Protein AF-A0A7Y7QK71-F1 (afdb_monomer)

Radius of gyration: 22.77 Å; Cα contacts (8 Å, |Δi|>4): 244; chains: 1; bounding box: 86×29×56 Å

pLDDT: mean 78.5, std 13.48, range [37.5, 94.81]

Nearest PDB structures (foldseek):
  3qp6-assembly1_A-2  TM=1.897E-01  e=4.701E+00  Chromobacterium violaceum

Mean predicted aligned error: 9.67 Å

Structure (mmCIF, N/CA/C/O backbone):
data_AF-A0A7Y7QK71-F1
#
_entry.id   AF-A0A7Y7QK71-F1
#
loop_
_atom_site.group_PDB
_atom_site.id
_atom_site.type_symbol
_atom_site.label_atom_id
_atom_site.label_alt_id
_atom_site.label_comp_id
_atom_site.label_asym_id
_atom_site.label_entity_id
_atom_site.label_seq_id
_atom_site.pdbx_PDB_ins_code
_atom_site.Cartn_x
_atom_site.Cartn_y
_atom_site.Cartn_z
_atom_site.occupancy
_atom_site.B_iso_or_equiv
_atom_site.auth_seq_id
_atom_site.auth_comp_id
_atom_site.auth_asym_id
_atom_site.auth_atom_id
_atom_site.pdbx_PDB_model_num
ATOM 1 N N . MET A 1 1 ? 68.126 6.531 -33.315 1.00 39.31 1 MET A N 1
ATOM 2 C CA . MET A 1 1 ? 67.093 6.288 -32.287 1.00 39.31 1 MET A CA 1
ATOM 3 C C . MET A 1 1 ? 65.761 6.652 -32.909 1.00 39.31 1 MET A C 1
ATOM 5 O O . MET A 1 1 ? 65.481 7.833 -33.054 1.00 39.31 1 MET A O 1
ATOM 9 N N . GLU A 1 2 ? 65.001 5.661 -33.365 1.00 37.50 2 GLU A N 1
ATOM 10 C CA . GLU A 1 2 ? 63.626 5.861 -33.833 1.00 37.50 2 GLU A CA 1
ATOM 11 C C . GLU A 1 2 ? 62.677 5.532 -32.679 1.00 37.50 2 GLU A C 1
ATOM 13 O O . GLU A 1 2 ? 62.788 4.481 -32.051 1.00 37.50 2 GLU A O 1
ATOM 18 N N . THR A 1 3 ? 61.782 6.459 -32.356 1.00 40.75 3 THR A N 1
ATOM 19 C CA . THR A 1 3 ? 60.724 6.267 -31.362 1.00 40.75 3 THR A CA 1
ATOM 20 C C . THR A 1 3 ? 59.607 5.394 -31.944 1.00 40.75 3 THR A C 1
ATOM 22 O O . THR A 1 3 ? 59.157 5.651 -33.064 1.00 40.75 3 THR A O 1
ATOM 25 N N . PRO A 1 4 ? 59.097 4.385 -31.212 1.00 47.47 4 PRO A N 1
ATOM 26 C CA . PRO A 1 4 ? 57.976 3.594 -31.693 1.00 47.47 4 PRO A CA 1
ATOM 27 C C . PRO A 1 4 ? 56.680 4.403 -31.554 1.00 47.47 4 PRO A C 1
ATOM 29 O O . PRO A 1 4 ? 56.316 4.851 -30.468 1.00 47.47 4 PRO A O 1
ATOM 32 N N . LYS A 1 5 ? 55.969 4.593 -32.670 1.00 50.94 5 LYS A N 1
ATOM 33 C CA . LYS A 1 5 ? 54.599 5.119 -32.679 1.00 50.94 5 LYS A CA 1
ATOM 34 C C . LYS A 1 5 ? 53.651 4.017 -32.212 1.00 50.94 5 LYS A C 1
ATOM 36 O O . LYS A 1 5 ? 53.343 3.101 -32.973 1.00 50.94 5 LYS A O 1
ATOM 41 N N . THR A 1 6 ? 53.168 4.118 -30.980 1.00 46.00 6 THR A N 1
ATOM 42 C CA . THR A 1 6 ? 52.081 3.278 -30.472 1.00 46.00 6 THR A CA 1
ATOM 43 C C . THR A 1 6 ? 50.803 3.626 -31.237 1.00 46.00 6 THR A C 1
ATOM 45 O O . THR A 1 6 ? 50.229 4.695 -31.045 1.00 46.00 6 THR A O 1
ATOM 48 N N . LYS A 1 7 ? 50.367 2.748 -32.148 1.00 50.44 7 LYS A N 1
ATOM 49 C CA . LYS A 1 7 ? 49.019 2.814 -32.724 1.00 50.44 7 LYS A CA 1
ATOM 50 C C . LYS A 1 7 ? 48.034 2.349 -31.653 1.00 50.44 7 LYS A C 1
ATOM 52 O O . LYS A 1 7 ? 47.952 1.159 -31.370 1.00 50.44 7 LYS A O 1
ATOM 57 N N . THR A 1 8 ? 47.300 3.275 -31.054 1.00 47.56 8 THR A N 1
ATOM 58 C CA . THR A 1 8 ? 46.089 2.965 -30.291 1.00 47.56 8 THR A CA 1
ATOM 59 C C . THR A 1 8 ? 44.988 2.589 -31.280 1.00 47.56 8 THR A C 1
ATOM 61 O O . THR A 1 8 ? 44.439 3.451 -31.962 1.00 47.56 8 THR A O 1
ATOM 64 N N . ASN A 1 9 ? 44.674 1.296 -31.389 1.00 46.25 9 ASN A N 1
ATOM 65 C CA . ASN A 1 9 ? 43.422 0.862 -32.004 1.00 46.25 9 ASN A CA 1
ATOM 66 C C . ASN A 1 9 ? 42.286 1.224 -31.038 1.00 46.25 9 ASN A C 1
ATOM 68 O O . ASN A 1 9 ? 42.137 0.586 -29.999 1.00 46.25 9 ASN A O 1
ATOM 72 N N . LEU A 1 10 ? 41.505 2.258 -31.362 1.00 48.06 10 LEU A N 1
ATOM 73 C CA . LEU A 1 10 ? 40.159 2.387 -30.814 1.00 48.06 10 LEU A CA 1
ATOM 74 C C . LEU A 1 10 ? 39.280 1.375 -31.552 1.00 48.06 10 LEU A C 1
ATOM 76 O O . LEU A 1 10 ? 38.874 1.615 -32.687 1.00 48.06 10 LEU A O 1
ATOM 80 N N . GLU A 1 11 ? 39.004 0.238 -30.923 1.00 47.16 11 GLU A N 1
ATOM 81 C CA . GLU A 1 11 ? 37.933 -0.649 -31.371 1.00 47.16 11 G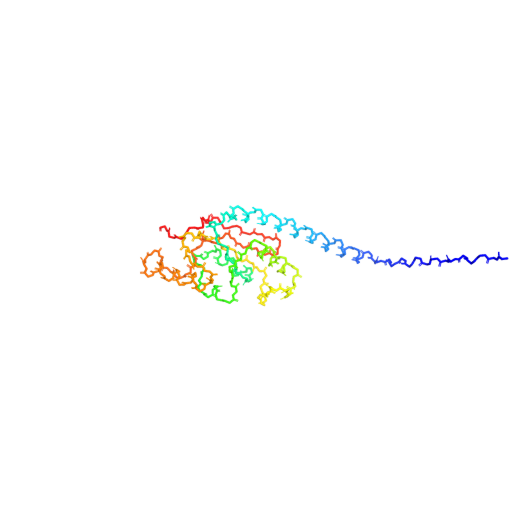LU A CA 1
ATOM 82 C C . GLU A 1 11 ? 36.594 0.036 -31.081 1.00 47.16 11 GLU A C 1
ATOM 84 O O . GLU A 1 11 ? 36.120 0.087 -29.947 1.00 47.16 11 GLU A O 1
ATOM 89 N N . THR A 1 12 ? 35.986 0.629 -32.106 1.00 50.72 12 THR A N 1
ATOM 90 C CA . THR A 1 12 ? 34.611 1.115 -32.021 1.00 50.72 12 THR A CA 1
ATOM 91 C C . THR A 1 12 ? 33.675 -0.083 -32.139 1.00 50.72 12 THR A C 1
ATOM 93 O O . THR A 1 12 ? 33.445 -0.574 -33.244 1.00 50.72 12 THR A O 1
ATOM 96 N N . ASN A 1 13 ? 33.130 -0.559 -31.018 1.00 56.78 13 ASN A N 1
ATOM 97 C CA . ASN A 1 13 ? 31.975 -1.458 -31.040 1.00 56.78 13 ASN A CA 1
ATOM 98 C C . ASN A 1 13 ? 30.772 -0.676 -31.579 1.00 56.78 13 ASN A C 1
ATOM 100 O O . ASN A 1 13 ? 30.149 0.103 -30.858 1.00 56.78 13 ASN A O 1
ATOM 104 N N . VAL A 1 14 ? 30.479 -0.833 -32.869 1.00 55.81 14 VAL A N 1
ATOM 105 C CA . VAL A 1 14 ? 29.317 -0.209 -33.505 1.00 55.81 14 VAL A CA 1
ATOM 106 C C . VAL A 1 14 ? 28.113 -1.121 -33.278 1.00 55.81 14 VAL A C 1
ATOM 108 O O . VAL A 1 14 ? 27.940 -2.108 -33.988 1.00 55.81 14 VAL A O 1
ATOM 111 N N . SER A 1 15 ? 27.292 -0.806 -32.275 1.00 71.38 15 SER A N 1
ATOM 112 C CA . SER A 1 15 ? 25.985 -1.448 -32.097 1.00 71.38 15 SER A CA 1
ATOM 113 C C . SER A 1 15 ? 25.072 -1.169 -33.294 1.00 71.38 15 SER A C 1
ATOM 115 O O . SER A 1 15 ? 25.067 -0.065 -33.846 1.00 71.38 15 SER A O 1
ATOM 117 N N . GLY A 1 16 ? 24.286 -2.166 -33.702 1.00 77.69 16 GLY A N 1
ATOM 118 C CA . GLY A 1 16 ? 23.374 -2.037 -34.841 1.00 77.69 16 GLY A CA 1
ATOM 119 C C . GLY A 1 16 ? 22.210 -1.067 -34.559 1.00 77.69 16 GLY A C 1
ATOM 120 O O . GLY A 1 16 ? 21.828 -0.889 -33.401 1.00 77.69 16 GLY A O 1
ATOM 121 N N . PRO A 1 17 ? 21.563 -0.474 -35.586 1.00 79.31 17 PRO A N 1
ATOM 122 C CA . PRO A 1 17 ? 20.441 0.459 -35.400 1.00 79.31 17 PRO A CA 1
ATOM 123 C C . PRO A 1 17 ? 19.294 -0.074 -34.520 1.00 79.31 17 PRO A C 1
ATOM 125 O O . PRO A 1 17 ? 18.674 0.687 -33.780 1.00 79.31 17 PRO A O 1
ATOM 128 N N . GLN A 1 18 ? 19.030 -1.385 -34.557 1.00 75.56 18 GLN A N 1
ATOM 129 C CA . GLN A 1 18 ? 18.024 -2.045 -33.713 1.00 75.56 18 GLN A CA 1
ATOM 130 C C . GLN A 1 18 ? 18.446 -2.148 -32.239 1.00 75.56 18 GLN A C 1
ATOM 132 O O . GLN A 1 18 ? 17.616 -1.972 -31.347 1.00 75.56 18 GLN A O 1
ATOM 137 N N . GLU A 1 19 ? 19.730 -2.387 -31.965 1.00 77.56 19 GLU A N 1
ATOM 138 C CA . GLU A 1 19 ? 20.265 -2.414 -30.599 1.00 77.56 19 GLU A CA 1
ATOM 139 C C . GLU A 1 19 ? 20.227 -1.018 -29.977 1.00 77.56 19 GLU A C 1
ATOM 141 O O . GLU A 1 19 ? 19.792 -0.866 -28.836 1.00 77.56 19 GLU A O 1
ATOM 146 N N . ILE A 1 20 ? 20.591 0.010 -30.751 1.00 80.69 20 ILE A N 1
ATOM 147 C CA . ILE A 1 20 ? 20.510 1.413 -30.328 1.00 80.69 20 ILE A CA 1
ATOM 148 C C . ILE A 1 20 ? 19.057 1.789 -30.008 1.00 80.69 20 ILE A C 1
ATOM 150 O O . ILE A 1 20 ? 18.786 2.336 -28.941 1.00 80.69 20 ILE A O 1
ATOM 154 N N . ALA A 1 21 ? 18.103 1.451 -30.884 1.00 73.88 21 ALA A N 1
ATOM 155 C CA . ALA A 1 21 ? 16.683 1.719 -30.644 1.00 73.88 21 ALA A CA 1
ATOM 156 C C . ALA A 1 21 ? 16.162 1.025 -29.371 1.00 73.88 21 ALA A C 1
ATOM 158 O O . ALA A 1 21 ? 15.419 1.624 -28.594 1.00 73.88 21 ALA A O 1
ATOM 159 N N . THR A 1 22 ? 16.596 -0.213 -29.123 1.00 78.25 22 THR A N 1
ATOM 160 C CA . THR A 1 22 ? 16.231 -0.972 -27.917 1.00 78.25 22 THR A CA 1
ATOM 161 C C . THR A 1 22 ? 16.782 -0.313 -26.651 1.00 78.25 22 THR A C 1
ATOM 163 O O . THR A 1 22 ? 16.052 -0.150 -25.674 1.00 78.25 22 THR A O 1
ATOM 166 N N . GLN A 1 23 ? 18.047 0.117 -26.671 1.00 78.94 23 GLN A N 1
ATOM 167 C CA . GLN A 1 23 ? 18.669 0.812 -25.541 1.00 78.94 23 GLN A CA 1
ATOM 168 C C . GLN A 1 23 ? 17.985 2.152 -25.248 1.00 78.94 23 GLN A C 1
ATOM 170 O O . GLN A 1 23 ? 17.675 2.431 -24.093 1.00 78.94 23 GLN A O 1
ATOM 175 N N . ILE A 1 24 ? 17.685 2.945 -26.283 1.00 77.81 24 ILE A N 1
ATOM 176 C CA . ILE A 1 24 ? 16.974 4.225 -26.141 1.00 77.81 24 ILE A CA 1
ATOM 177 C C . ILE A 1 24 ? 15.593 4.015 -25.511 1.00 77.81 24 ILE A C 1
ATOM 179 O O . ILE A 1 24 ? 15.220 4.748 -24.593 1.00 77.81 24 ILE A O 1
ATOM 183 N N . ASN A 1 25 ? 14.841 3.012 -25.975 1.00 76.19 25 ASN A N 1
ATOM 184 C CA . ASN A 1 25 ? 13.521 2.707 -25.425 1.00 76.19 25 ASN A CA 1
ATOM 185 C C . ASN A 1 25 ? 13.606 2.310 -23.950 1.00 76.19 25 ASN A C 1
ATOM 187 O O . ASN A 1 25 ? 12.870 2.863 -23.137 1.00 76.19 25 ASN A O 1
ATOM 191 N N . LYS A 1 26 ? 14.563 1.449 -23.589 1.00 75.06 26 LYS A N 1
ATOM 192 C CA . LYS A 1 26 ? 14.799 1.066 -22.194 1.00 75.06 26 LYS A CA 1
ATOM 193 C C . LYS A 1 26 ? 15.140 2.274 -21.315 1.00 75.06 26 LYS A C 1
ATOM 195 O O . LYS A 1 26 ? 14.528 2.462 -20.272 1.00 75.06 26 LYS A O 1
ATOM 200 N N . SER A 1 27 ? 16.053 3.144 -21.754 1.00 78.06 27 SER A N 1
ATOM 201 C CA . SER A 1 27 ? 16.399 4.361 -21.004 1.00 78.06 27 SER A CA 1
ATOM 202 C C . SER A 1 27 ? 15.209 5.307 -20.828 1.00 78.06 27 SER A C 1
ATOM 204 O O . SER A 1 27 ? 15.090 5.967 -19.797 1.00 78.06 27 SER A O 1
ATOM 206 N N . LYS A 1 28 ? 14.313 5.378 -21.817 1.00 73.56 28 LYS A N 1
ATOM 207 C CA . LYS A 1 28 ? 13.080 6.164 -21.722 1.00 73.56 28 LYS A CA 1
ATOM 208 C C . LYS A 1 28 ? 12.103 5.569 -20.704 1.00 73.56 28 LYS A C 1
ATOM 210 O O . LYS A 1 28 ? 11.513 6.324 -19.937 1.00 73.56 28 LYS A O 1
ATOM 215 N N . GLU A 1 29 ? 11.933 4.249 -20.691 1.00 72.19 29 GLU A N 1
ATOM 216 C CA . GLU A 1 29 ? 11.099 3.543 -19.709 1.00 72.19 29 GLU A CA 1
ATOM 217 C C . GLU A 1 29 ? 11.635 3.718 -18.283 1.00 72.19 29 GLU A C 1
ATOM 219 O O . GLU A 1 29 ? 10.866 4.050 -17.380 1.00 72.19 29 GLU A O 1
ATOM 224 N N . ASP A 1 30 ? 12.954 3.608 -18.096 1.00 76.06 30 ASP A N 1
ATOM 225 C CA . ASP A 1 30 ? 13.613 3.845 -16.808 1.00 76.06 30 ASP A CA 1
ATOM 226 C C . ASP A 1 30 ? 13.366 5.282 -16.309 1.00 76.06 30 ASP A C 1
ATOM 228 O O . ASP A 1 30 ? 12.995 5.490 -15.152 1.00 76.06 30 ASP A O 1
ATOM 232 N N . LEU A 1 31 ? 13.498 6.286 -17.187 1.00 76.31 31 LEU A N 1
ATOM 233 C CA . LEU A 1 31 ? 13.225 7.693 -16.860 1.00 76.31 31 LEU A CA 1
ATOM 234 C C . LEU A 1 31 ? 11.761 7.942 -16.480 1.00 76.31 31 LEU A C 1
ATOM 236 O O . LEU A 1 31 ? 11.492 8.667 -15.522 1.00 76.31 31 LEU A O 1
ATOM 240 N N . LEU A 1 32 ? 10.814 7.347 -17.211 1.00 76.25 32 LEU A N 1
ATOM 241 C CA . LEU A 1 32 ? 9.390 7.444 -16.884 1.00 76.25 32 LEU A CA 1
ATOM 242 C C . LEU A 1 32 ? 9.090 6.812 -15.521 1.00 76.25 32 LEU A C 1
ATOM 244 O O . LEU A 1 32 ? 8.339 7.394 -14.740 1.00 76.25 32 LEU A O 1
ATOM 248 N N . GLY A 1 33 ? 9.722 5.677 -15.210 1.00 79.44 33 GLY A N 1
ATOM 249 C CA . GLY A 1 33 ? 9.642 5.055 -13.891 1.00 79.44 33 GLY A CA 1
ATOM 250 C C . GLY A 1 33 ? 10.165 5.963 -12.783 1.00 79.44 33 GLY A C 1
ATOM 251 O O . GLY A 1 33 ? 9.477 6.162 -11.785 1.00 79.44 33 GLY A O 1
ATOM 252 N N . ILE A 1 34 ? 11.330 6.587 -12.978 1.00 81.69 34 ILE A N 1
ATOM 253 C CA . ILE A 1 34 ? 11.910 7.525 -12.004 1.00 81.69 34 ILE A CA 1
ATOM 254 C C . ILE A 1 34 ? 10.954 8.688 -11.716 1.00 81.69 34 ILE A C 1
ATOM 256 O O . ILE A 1 34 ? 10.694 8.995 -10.552 1.00 81.69 34 ILE A O 1
ATOM 260 N N . ILE A 1 35 ? 10.404 9.317 -12.759 1.00 83.19 35 ILE A N 1
ATOM 261 C CA . ILE A 1 35 ? 9.476 10.449 -12.610 1.00 83.19 35 ILE A CA 1
ATOM 262 C C . ILE A 1 35 ? 8.192 10.005 -11.898 1.00 83.19 35 ILE A C 1
ATOM 264 O O . ILE A 1 35 ? 7.746 10.668 -10.962 1.00 83.19 35 ILE A O 1
ATOM 268 N N . ALA A 1 36 ? 7.614 8.872 -12.303 1.00 85.25 36 ALA A N 1
ATOM 269 C CA . ALA A 1 36 ? 6.397 8.347 -11.692 1.00 85.25 36 ALA A CA 1
ATOM 270 C C . ALA A 1 36 ? 6.594 8.034 -10.201 1.00 85.25 36 ALA A C 1
ATOM 272 O O . ALA A 1 36 ? 5.768 8.412 -9.369 1.00 85.25 36 ALA A O 1
ATOM 273 N N . PHE A 1 37 ? 7.706 7.392 -9.837 1.00 88.50 37 PHE A N 1
ATOM 274 C CA . PHE A 1 37 ? 7.993 7.051 -8.445 1.00 88.50 37 PHE A CA 1
ATOM 275 C C . PHE A 1 37 ? 8.356 8.267 -7.592 1.00 88.50 37 PHE A C 1
ATOM 277 O O . PHE A 1 37 ? 8.036 8.280 -6.404 1.00 88.50 37 PHE A O 1
ATOM 284 N N . GLN A 1 38 ? 8.947 9.311 -8.178 1.00 89.06 38 GLN A N 1
ATOM 285 C CA . GLN A 1 38 ? 9.128 10.593 -7.496 1.00 89.06 38 GLN A CA 1
ATOM 286 C C . GLN A 1 38 ? 7.778 11.244 -7.165 1.00 89.06 38 GLN A C 1
ATOM 288 O O . GLN A 1 38 ? 7.559 11.664 -6.031 1.00 89.06 38 GLN A O 1
ATOM 293 N N . HIS A 1 39 ? 6.837 11.247 -8.110 1.00 89.81 39 HIS A N 1
ATOM 294 C CA . HIS A 1 39 ? 5.486 11.762 -7.872 1.00 89.81 39 HIS A CA 1
ATOM 295 C C . HIS A 1 39 ? 4.729 10.952 -6.806 1.00 89.81 39 HIS A C 1
ATOM 297 O O . HIS A 1 39 ? 4.089 11.514 -5.919 1.00 89.81 39 HIS A O 1
ATOM 303 N N . ILE A 1 40 ? 4.844 9.619 -6.832 1.00 90.50 40 ILE A N 1
ATOM 304 C CA . ILE A 1 40 ? 4.285 8.751 -5.782 1.00 90.50 40 ILE A CA 1
ATOM 305 C C . ILE A 1 40 ? 4.895 9.089 -4.418 1.00 90.50 40 ILE A C 1
ATOM 307 O O . ILE A 1 40 ? 4.159 9.203 -3.438 1.00 90.50 40 ILE A O 1
ATOM 311 N N . ARG A 1 41 ? 6.219 9.279 -4.341 1.00 93.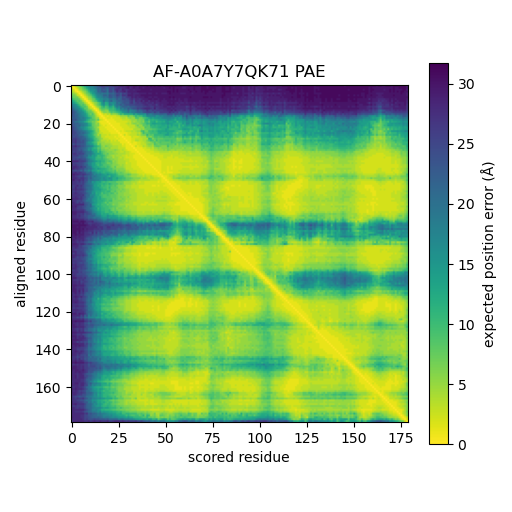69 41 ARG A N 1
ATOM 312 C CA . ARG A 1 41 ? 6.897 9.695 -3.107 1.00 93.69 41 ARG A CA 1
ATOM 313 C C . ARG A 1 41 ? 6.295 10.995 -2.582 1.00 93.69 41 ARG A C 1
ATOM 315 O O . ARG A 1 41 ? 5.901 11.036 -1.425 1.00 93.69 41 ARG A O 1
ATOM 322 N N . GLU A 1 42 ? 6.161 12.015 -3.422 1.00 92.88 42 GLU A N 1
ATOM 323 C CA . GLU A 1 42 ? 5.584 13.311 -3.041 1.00 92.88 42 GLU A CA 1
ATOM 324 C C . GLU A 1 42 ? 4.143 13.198 -2.524 1.00 92.88 42 GLU A C 1
ATOM 326 O O . GLU A 1 42 ? 3.779 13.863 -1.553 1.00 92.88 42 GLU A O 1
ATOM 331 N N . GLU A 1 43 ? 3.315 12.335 -3.119 1.00 92.31 43 GLU A N 1
ATOM 332 C CA . GLU A 1 43 ? 1.968 12.075 -2.607 1.00 92.31 43 GLU A CA 1
ATOM 333 C C . GLU A 1 43 ? 1.979 11.375 -1.240 1.00 92.31 43 GLU A C 1
ATOM 335 O O . GLU A 1 43 ? 1.138 11.690 -0.395 1.00 92.31 43 GLU A O 1
ATOM 340 N N . LEU A 1 44 ? 2.905 10.440 -1.013 1.00 92.81 44 LEU A N 1
ATOM 341 C CA . LEU A 1 44 ? 3.027 9.716 0.254 1.00 92.81 44 LEU A CA 1
ATOM 342 C C . LEU A 1 44 ? 3.644 10.578 1.364 1.00 92.81 44 LEU A C 1
ATOM 344 O O . LEU A 1 44 ? 3.235 10.450 2.516 1.00 92.81 44 LEU A O 1
ATOM 348 N N . GLU A 1 45 ? 4.564 11.491 1.036 1.00 94.81 45 GLU A N 1
ATOM 349 C CA . GLU A 1 45 ? 5.185 12.426 1.991 1.00 94.81 45 GLU A CA 1
ATOM 350 C C . GLU A 1 45 ? 4.152 13.325 2.684 1.00 94.81 45 GLU A C 1
ATOM 352 O O . GLU A 1 45 ? 4.337 13.715 3.835 1.00 94.81 45 GLU A O 1
ATOM 357 N N . LYS A 1 46 ? 2.995 13.567 2.053 1.00 93.06 46 LYS A N 1
ATOM 358 C CA . LYS A 1 46 ? 1.853 14.260 2.684 1.00 93.06 46 LYS A CA 1
ATOM 359 C C . LYS A 1 46 ? 1.338 13.551 3.943 1.00 93.06 46 LYS A C 1
ATOM 361 O O . LYS A 1 46 ? 0.658 14.177 4.750 1.00 93.06 46 LYS A O 1
ATOM 366 N N . PHE A 1 47 ? 1.651 12.266 4.101 1.00 93.00 47 PHE A N 1
ATOM 367 C CA . PHE A 1 47 ? 1.286 11.428 5.243 1.00 93.00 47 PHE A CA 1
ATOM 368 C C . PHE A 1 47 ? 2.505 11.026 6.092 1.00 93.00 47 PHE A C 1
ATOM 370 O O . PHE A 1 47 ? 2.365 10.259 7.040 1.00 93.00 47 PHE A O 1
ATOM 377 N N . ASN A 1 48 ? 3.702 11.545 5.800 1.00 89.75 48 ASN A N 1
ATOM 378 C CA . ASN A 1 48 ? 4.924 11.277 6.564 1.00 89.75 48 ASN A CA 1
ATOM 379 C C . ASN A 1 48 ? 5.074 12.220 7.772 1.00 89.75 48 ASN A C 1
ATOM 381 O O . ASN A 1 48 ? 6.127 12.796 8.030 1.00 89.75 48 ASN A O 1
ATOM 385 N N . ASP A 1 49 ? 3.988 12.409 8.514 1.00 86.12 49 ASP A N 1
ATOM 386 C CA . ASP A 1 49 ? 3.889 13.348 9.637 1.00 86.12 49 ASP A CA 1
ATOM 387 C C . ASP A 1 49 ? 4.096 12.674 11.008 1.00 86.12 49 ASP A C 1
ATOM 389 O O . ASP A 1 49 ? 3.926 13.296 12.055 1.00 86.12 49 ASP A O 1
ATOM 393 N N . GLY A 1 50 ? 4.422 11.377 11.016 1.00 84.38 50 GLY A N 1
ATOM 394 C CA . GLY A 1 50 ? 4.534 10.554 12.223 1.00 84.38 50 GLY A CA 1
ATOM 395 C C . GLY A 1 50 ? 3.193 10.128 12.839 1.00 84.38 50 GLY A C 1
ATOM 396 O O . GLY A 1 50 ? 3.190 9.317 13.774 1.00 84.38 50 GLY A O 1
ATOM 397 N N . ASN A 1 51 ? 2.067 10.614 12.304 1.00 88.69 51 ASN A N 1
ATOM 398 C CA . ASN A 1 51 ? 0.713 10.272 12.741 1.00 88.69 51 ASN A CA 1
ATOM 399 C C . ASN A 1 51 ? 0.065 9.191 11.881 1.00 88.69 51 ASN A C 1
ATOM 401 O O . ASN A 1 51 ? -1.007 8.713 12.247 1.00 88.69 51 ASN A O 1
ATOM 405 N N . HIS A 1 52 ? 0.684 8.793 10.772 1.00 91.31 52 HIS A N 1
ATOM 406 C CA . HIS A 1 52 ? 0.175 7.744 9.896 1.00 91.31 52 HIS A CA 1
ATOM 407 C C . HIS A 1 52 ? 1.099 6.525 9.864 1.00 91.31 52 HIS A C 1
ATOM 409 O O . HIS A 1 52 ? 2.307 6.615 10.086 1.00 91.31 52 HIS A O 1
ATOM 415 N N . ILE A 1 53 ? 0.500 5.368 9.601 1.00 90.00 53 ILE A N 1
ATOM 416 C CA . ILE A 1 53 ? 1.182 4.098 9.363 1.00 90.00 53 ILE A CA 1
ATOM 417 C C . ILE A 1 53 ? 0.882 3.688 7.926 1.00 90.00 53 ILE A C 1
ATOM 419 O O . ILE A 1 53 ? -0.279 3.707 7.510 1.00 90.00 53 ILE A O 1
ATOM 423 N N . PHE A 1 54 ? 1.920 3.288 7.193 1.00 91.25 54 PHE A N 1
ATOM 424 C CA . PHE A 1 54 ? 1.770 2.705 5.867 1.00 91.25 54 PHE A CA 1
ATOM 425 C C . PHE A 1 54 ? 1.779 1.187 5.963 1.00 91.25 54 PHE A C 1
ATOM 427 O O . PHE A 1 54 ? 2.687 0.590 6.545 1.00 91.25 54 PHE A O 1
ATOM 434 N N . ILE A 1 55 ? 0.785 0.568 5.342 1.00 88.56 55 ILE A N 1
ATOM 435 C CA . ILE A 1 55 ? 0.705 -0.875 5.159 1.00 88.56 55 ILE A CA 1
ATOM 436 C C . ILE A 1 55 ? 0.676 -1.106 3.658 1.00 88.56 55 ILE A C 1
ATOM 438 O O . ILE A 1 55 ? -0.145 -0.520 2.956 1.00 88.56 55 ILE A O 1
ATOM 442 N N . ILE A 1 56 ? 1.567 -1.948 3.153 1.00 88.56 56 ILE A N 1
ATOM 443 C CA . ILE A 1 56 ? 1.546 -2.336 1.743 1.00 88.56 56 ILE A CA 1
ATOM 444 C C . ILE A 1 56 ? 1.094 -3.773 1.583 1.00 88.56 56 ILE A C 1
ATOM 446 O O . ILE A 1 56 ? 1.206 -4.548 2.523 1.00 88.56 56 ILE A O 1
ATOM 450 N N . HIS A 1 57 ? 0.594 -4.122 0.402 1.00 87.75 57 HIS A N 1
ATOM 451 C CA . HIS A 1 57 ? 0.200 -5.475 0.026 1.00 87.75 57 HIS A CA 1
ATOM 452 C C . HIS A 1 57 ? 0.587 -5.747 -1.432 1.00 87.75 57 HIS A C 1
ATOM 454 O O . HIS A 1 57 ? 0.092 -5.083 -2.347 1.00 87.75 57 HIS A O 1
ATOM 460 N N . GLN A 1 58 ? 1.488 -6.708 -1.651 1.00 87.81 58 GLN A N 1
ATOM 461 C CA . GLN A 1 58 ? 1.889 -7.131 -2.996 1.00 87.81 58 GLN A CA 1
ATOM 462 C C . GLN A 1 58 ? 0.871 -8.117 -3.581 1.00 87.81 58 GLN A C 1
ATOM 464 O O . GLN A 1 58 ? 0.587 -9.148 -2.977 1.00 87.81 58 GLN A O 1
ATOM 469 N N . THR A 1 59 ? 0.359 -7.842 -4.780 1.00 87.19 59 THR A N 1
ATOM 470 C CA . THR A 1 59 ? -0.663 -8.673 -5.435 1.00 87.19 59 THR A CA 1
ATOM 471 C C . THR A 1 59 ? -0.616 -8.529 -6.958 1.00 87.19 59 THR A C 1
ATOM 473 O O . THR A 1 59 ? 0.313 -7.926 -7.492 1.00 87.19 59 THR A O 1
ATOM 476 N N . ILE A 1 60 ? -1.587 -9.111 -7.662 1.00 88.69 60 ILE A N 1
ATOM 477 C CA . ILE A 1 60 ? -1.800 -8.876 -9.098 1.00 88.69 60 ILE A CA 1
ATOM 478 C C . ILE A 1 60 ? -2.801 -7.739 -9.329 1.00 88.69 60 ILE A C 1
ATOM 480 O O . ILE A 1 60 ? -3.730 -7.573 -8.536 1.00 88.69 60 ILE A O 1
ATOM 484 N N . GLU A 1 61 ? -2.679 -7.006 -10.431 1.00 89.94 61 GLU A N 1
ATOM 485 C CA . GLU A 1 61 ? -3.515 -5.838 -10.758 1.00 89.94 61 GLU A CA 1
ATOM 486 C C . GLU A 1 61 ? -5.021 -6.113 -10.642 1.00 89.94 61 GLU A C 1
ATOM 488 O O . GLU A 1 61 ? -5.777 -5.342 -10.050 1.00 89.94 61 GLU A O 1
ATOM 493 N N . THR A 1 62 ? -5.480 -7.257 -11.153 1.00 88.88 62 THR A N 1
ATOM 494 C CA . THR A 1 62 ? -6.901 -7.636 -11.086 1.00 88.88 62 THR A CA 1
ATOM 495 C C . THR A 1 62 ? -7.400 -7.790 -9.649 1.00 88.88 62 THR A C 1
ATOM 497 O O . THR A 1 62 ? -8.552 -7.467 -9.358 1.00 88.88 62 THR A O 1
ATOM 500 N N . ASN A 1 63 ? -6.541 -8.237 -8.732 1.00 88.31 63 ASN A N 1
ATOM 501 C CA . ASN A 1 63 ? -6.856 -8.307 -7.311 1.00 88.31 63 ASN A CA 1
ATOM 502 C C . ASN A 1 63 ? -6.759 -6.929 -6.657 1.00 88.31 63 ASN A C 1
ATOM 504 O O . ASN A 1 63 ? -7.644 -6.591 -5.880 1.00 88.31 63 ASN A O 1
ATOM 508 N N . ALA A 1 64 ? -5.758 -6.114 -7.002 1.00 89.06 64 ALA A N 1
ATOM 509 C CA . ALA A 1 64 ? -5.652 -4.736 -6.520 1.00 89.06 64 ALA A CA 1
ATOM 510 C C . ALA A 1 64 ? -6.910 -3.918 -6.864 1.00 89.06 64 ALA A C 1
ATOM 512 O O . ALA A 1 64 ? -7.492 -3.269 -5.995 1.00 89.06 64 ALA A O 1
ATOM 513 N N . ASN A 1 65 ? -7.404 -4.043 -8.099 1.00 88.62 65 ASN A N 1
ATOM 514 C CA . ASN A 1 65 ? -8.660 -3.438 -8.538 1.00 88.62 65 ASN A CA 1
ATOM 515 C C . ASN A 1 65 ? -9.870 -3.934 -7.730 1.00 88.62 65 ASN A C 1
ATOM 517 O O . ASN A 1 65 ? -10.692 -3.128 -7.300 1.00 88.62 65 ASN A O 1
ATOM 521 N N . LYS A 1 66 ? -9.976 -5.244 -7.471 1.00 86.38 66 LYS A N 1
ATOM 522 C CA . LYS A 1 66 ? -11.050 -5.796 -6.624 1.00 86.38 66 LYS A CA 1
ATOM 523 C C . LYS A 1 66 ? -10.971 -5.283 -5.188 1.00 86.38 66 LYS A C 1
ATOM 525 O O . LYS A 1 66 ? -11.997 -4.946 -4.611 1.00 86.38 66 LYS A O 1
ATOM 530 N N . ILE A 1 67 ? -9.768 -5.199 -4.622 1.00 86.19 67 ILE A N 1
ATOM 531 C CA . ILE A 1 67 ? -9.519 -4.682 -3.271 1.00 86.19 67 ILE A CA 1
ATOM 532 C C . ILE A 1 67 ? -9.986 -3.226 -3.165 1.00 86.19 67 ILE A C 1
ATOM 534 O O . ILE A 1 67 ? -10.721 -2.890 -2.244 1.00 86.19 67 ILE A O 1
ATOM 538 N N . MET A 1 68 ? -9.639 -2.393 -4.147 1.00 86.38 68 MET A N 1
ATOM 539 C CA . MET A 1 68 ? -10.072 -0.993 -4.235 1.00 86.38 68 MET A CA 1
ATOM 540 C C . MET A 1 68 ? -11.587 -0.806 -4.325 1.00 86.38 68 MET A C 1
ATOM 542 O O . MET A 1 68 ? -12.099 0.240 -3.938 1.00 86.38 68 MET A O 1
ATOM 546 N N . GLN A 1 69 ? -12.305 -1.785 -4.871 1.00 83.69 69 GLN A N 1
ATOM 547 C CA . GLN A 1 69 ? -13.762 -1.741 -5.030 1.00 83.69 69 GLN A CA 1
ATOM 548 C C . GLN A 1 69 ? -14.498 -2.432 -3.877 1.00 83.69 69 GLN A C 1
ATOM 550 O O . GLN A 1 69 ? -15.688 -2.202 -3.673 1.00 83.69 6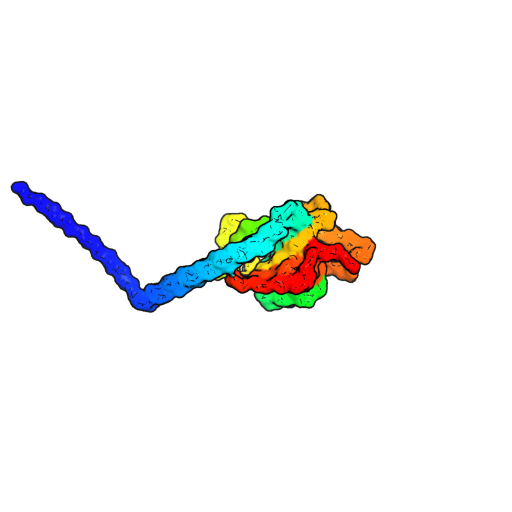9 GLN A O 1
ATOM 555 N N . SER A 1 70 ? -13.802 -3.279 -3.119 1.00 81.25 70 SER A N 1
ATOM 556 C CA . SER A 1 70 ? -14.368 -3.984 -1.978 1.00 81.25 70 SER A CA 1
ATOM 557 C C . SER A 1 70 ? -14.588 -3.015 -0.817 1.00 81.25 70 SER A C 1
ATOM 559 O O . SER A 1 70 ? -13.696 -2.219 -0.526 1.00 81.25 70 SER A O 1
ATOM 561 N N . PRO A 1 71 ? -15.718 -3.084 -0.095 1.00 75.12 71 PRO A N 1
ATOM 562 C CA . PRO A 1 71 ? -15.933 -2.261 1.096 1.00 75.12 71 PRO A CA 1
ATOM 563 C C . PRO A 1 71 ? -14.898 -2.532 2.203 1.00 75.12 71 PRO A C 1
ATOM 565 O O . PRO A 1 71 ? -14.633 -1.647 3.017 1.00 75.12 71 PRO A O 1
ATOM 568 N N . TYR A 1 72 ? -14.283 -3.720 2.198 1.00 71.38 72 TYR A N 1
ATOM 569 C CA . TYR A 1 72 ? -13.260 -4.134 3.156 1.00 71.38 72 TYR A CA 1
ATOM 570 C C . TYR A 1 72 ? -12.112 -4.878 2.466 1.00 71.38 72 TYR A C 1
ATOM 572 O O . TYR A 1 72 ? -12.322 -5.678 1.549 1.00 71.38 72 TYR A O 1
ATOM 580 N N . PHE A 1 73 ? -10.895 -4.665 2.952 1.00 70.06 73 PHE A N 1
ATOM 581 C CA . PHE A 1 73 ? -9.711 -5.445 2.621 1.00 70.06 73 PHE A CA 1
ATOM 582 C C . PHE A 1 73 ? -9.518 -6.555 3.669 1.00 70.06 73 PHE A C 1
ATOM 584 O O . PHE A 1 73 ? -9.083 -6.289 4.787 1.00 70.06 73 PHE A O 1
ATOM 591 N N . ALA A 1 74 ? -9.914 -7.787 3.326 1.00 58.28 74 ALA A N 1
ATOM 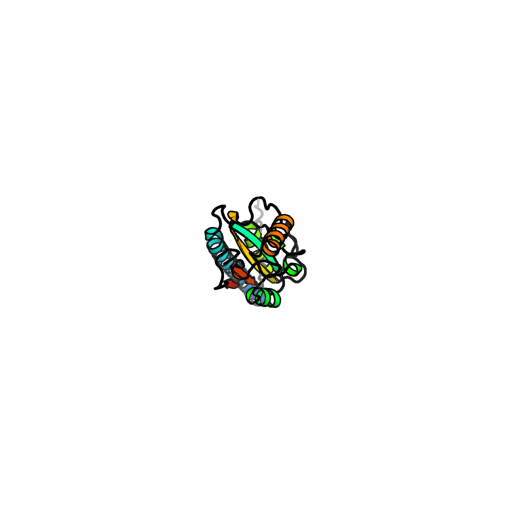592 C CA . ALA A 1 74 ? -10.063 -8.918 4.254 1.00 58.28 74 ALA A CA 1
ATOM 593 C C . ALA A 1 7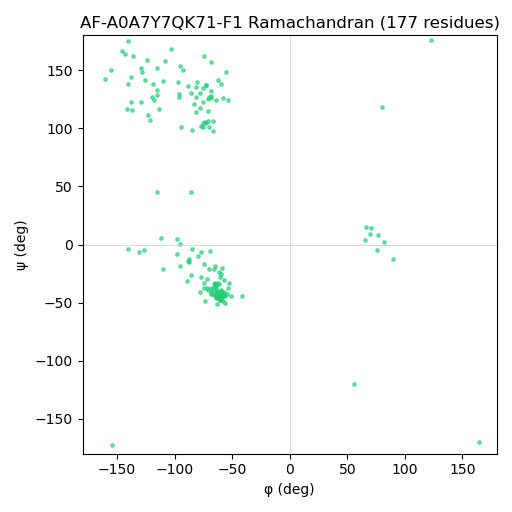4 ? -8.736 -9.554 4.732 1.00 58.28 74 ALA A C 1
ATOM 595 O O . ALA A 1 74 ? -7.712 -9.450 4.059 1.00 58.28 74 ALA A O 1
ATOM 596 N N . HIS A 1 75 ? -8.799 -10.326 5.833 1.00 49.41 75 HIS A N 1
ATOM 597 C CA . HIS A 1 75 ? -7.718 -11.147 6.434 1.00 49.41 75 HIS A CA 1
ATOM 598 C C . HIS A 1 75 ? -6.870 -11.903 5.430 1.00 49.41 75 HIS A C 1
ATOM 600 O O . HIS A 1 75 ? -5.647 -11.910 5.504 1.00 49.41 75 HIS A O 1
ATOM 606 N N . VAL A 1 76 ? -7.540 -12.511 4.455 1.00 45.91 76 VAL A N 1
ATOM 607 C CA . VAL A 1 76 ? -6.907 -13.346 3.435 1.00 45.91 76 VAL A CA 1
ATOM 608 C C . VAL A 1 76 ? -5.959 -12.523 2.545 1.00 45.91 76 VAL A C 1
ATOM 610 O O . VAL A 1 76 ? -5.090 -13.092 1.897 1.00 45.91 76 VAL A O 1
ATOM 613 N N . GLY A 1 77 ? -6.105 -11.192 2.532 1.00 51.00 77 GLY A N 1
ATOM 614 C CA . GLY A 1 77 ? -5.211 -10.245 1.870 1.00 51.00 77 GLY A CA 1
ATOM 615 C C . GLY A 1 77 ? -4.044 -9.759 2.738 1.00 51.00 77 GLY A C 1
ATOM 616 O O . GLY A 1 77 ? -2.972 -9.524 2.203 1.00 51.00 77 GLY A O 1
ATOM 617 N N . LEU A 1 78 ? -4.181 -9.638 4.063 1.00 55.38 78 LEU A N 1
ATOM 618 C CA . LEU A 1 78 ? -3.059 -9.212 4.922 1.00 55.38 78 LEU A CA 1
ATOM 619 C C . LEU A 1 78 ? -2.050 -10.344 5.176 1.00 55.38 78 LEU A C 1
ATOM 621 O O . LEU A 1 78 ? -0.854 -10.102 5.362 1.00 55.38 78 LEU A O 1
ATOM 625 N N . VAL A 1 79 ? -2.511 -11.595 5.145 1.00 52.91 79 VAL A N 1
ATOM 626 C CA . VAL A 1 79 ? -1.677 -12.763 5.444 1.00 52.91 79 VAL A CA 1
ATOM 627 C C . VAL A 1 79 ? -0.658 -13.015 4.320 1.00 52.91 79 VAL A C 1
ATOM 629 O O . VAL A 1 79 ? -1.000 -13.347 3.188 1.00 52.91 79 VAL A O 1
ATOM 632 N N . GLY A 1 80 ? 0.630 -12.874 4.652 1.00 57.81 80 GLY A N 1
ATOM 633 C CA . GLY A 1 80 ? 1.776 -13.352 3.861 1.00 57.81 80 GLY A CA 1
ATOM 634 C C . GLY A 1 80 ? 2.348 -12.390 2.810 1.00 57.81 80 GLY A C 1
ATOM 635 O O . GLY A 1 80 ? 3.443 -12.628 2.306 1.00 57.81 80 GLY A O 1
ATOM 636 N N . THR A 1 81 ? 1.651 -11.300 2.492 1.00 64.56 81 THR A N 1
ATOM 637 C CA . THR A 1 81 ? 2.048 -10.345 1.429 1.00 64.56 81 THR A CA 1
ATOM 638 C C . THR A 1 81 ? 2.022 -8.893 1.867 1.00 64.56 81 THR A C 1
ATOM 640 O O . THR A 1 81 ? 2.457 -8.018 1.108 1.00 64.56 81 THR A O 1
ATOM 643 N N . SER A 1 82 ? 1.524 -8.640 3.076 1.00 72.19 82 SER A N 1
ATOM 644 C CA . SER A 1 82 ? 1.520 -7.314 3.653 1.00 72.19 82 SER A CA 1
ATOM 645 C C . SER A 1 82 ? 2.707 -7.072 4.562 1.00 72.19 82 SER A C 1
ATOM 647 O O . SER A 1 82 ? 3.266 -7.997 5.149 1.00 72.19 82 SER A O 1
ATOM 649 N N . LEU A 1 83 ? 3.087 -5.806 4.696 1.00 76.19 83 LEU A N 1
ATOM 650 C CA . LEU A 1 83 ? 4.069 -5.363 5.679 1.00 76.19 83 LEU A CA 1
ATOM 651 C C . LEU A 1 83 ? 3.859 -3.891 6.023 1.00 76.19 83 LEU A C 1
ATOM 653 O O . LEU A 1 83 ? 3.403 -3.105 5.189 1.00 76.19 83 LEU A O 1
ATOM 657 N N . ILE A 1 84 ? 4.213 -3.526 7.255 1.00 76.81 84 ILE A N 1
ATOM 658 C CA . ILE A 1 84 ? 4.352 -2.122 7.637 1.00 76.81 84 ILE A CA 1
ATOM 659 C C . ILE A 1 84 ? 5.590 -1.579 6.926 1.00 76.81 84 ILE A C 1
ATOM 661 O O . ILE A 1 84 ? 6.671 -2.164 7.017 1.00 76.81 84 ILE A O 1
ATOM 665 N N . ALA A 1 85 ? 5.426 -0.475 6.208 1.00 80.44 85 ALA A N 1
ATOM 666 C CA . ALA A 1 85 ? 6.467 0.100 5.371 1.00 80.44 85 ALA A CA 1
ATOM 667 C C . ALA A 1 85 ? 6.758 1.557 5.747 1.00 80.44 85 ALA A C 1
ATOM 669 O O . ALA A 1 85 ? 5.934 2.253 6.335 1.00 80.44 85 ALA A O 1
ATOM 670 N N . ASN A 1 86 ? 7.945 2.022 5.371 1.00 88.69 86 ASN A N 1
ATOM 671 C CA . ASN A 1 86 ? 8.239 3.443 5.220 1.00 88.69 86 ASN A CA 1
ATOM 672 C C . ASN A 1 86 ? 8.239 3.792 3.722 1.00 88.69 86 ASN A C 1
ATOM 674 O O . ASN A 1 86 ? 8.244 2.895 2.877 1.00 88.69 86 ASN A O 1
ATOM 678 N N . ILE A 1 87 ? 8.250 5.082 3.390 1.00 91.50 87 ILE A N 1
ATOM 679 C CA . ILE A 1 87 ? 8.173 5.546 1.998 1.00 91.50 87 ILE A CA 1
ATOM 680 C C . ILE A 1 87 ? 9.302 4.963 1.138 1.00 91.50 87 ILE A C 1
ATOM 682 O O . ILE A 1 87 ? 9.036 4.504 0.031 1.00 91.50 87 ILE A O 1
ATOM 686 N N . ASP A 1 88 ? 10.533 4.885 1.647 1.00 89.25 88 ASP A N 1
ATOM 687 C CA . ASP A 1 88 ? 11.652 4.305 0.894 1.00 89.25 88 ASP A CA 1
ATOM 688 C C . ASP A 1 88 ? 11.408 2.837 0.530 1.00 89.25 88 ASP A C 1
ATOM 690 O O . ASP A 1 88 ? 11.615 2.440 -0.617 1.00 89.25 88 ASP A O 1
ATOM 694 N N . ASN A 1 89 ? 10.892 2.037 1.464 1.00 86.25 89 ASN A N 1
ATOM 695 C CA . ASN A 1 89 ? 10.533 0.644 1.213 1.00 86.25 89 ASN A CA 1
ATOM 696 C C . ASN A 1 89 ? 9.398 0.524 0.188 1.00 86.25 89 ASN A C 1
ATOM 698 O O . ASN A 1 89 ? 9.432 -0.379 -0.649 1.00 86.25 89 ASN A O 1
ATOM 702 N N . ILE A 1 90 ? 8.414 1.429 0.217 1.00 89.50 90 ILE A N 1
ATOM 703 C CA . ILE A 1 90 ? 7.323 1.472 -0.771 1.00 89.50 90 ILE A CA 1
ATOM 704 C C . ILE A 1 90 ? 7.891 1.747 -2.163 1.00 89.50 90 ILE A C 1
ATOM 706 O O . ILE A 1 90 ? 7.628 0.992 -3.099 1.00 89.50 90 ILE A O 1
ATOM 710 N N . ILE A 1 91 ? 8.710 2.790 -2.297 1.00 89.12 91 ILE A N 1
ATOM 711 C CA . ILE A 1 91 ? 9.309 3.185 -3.572 1.00 89.12 91 ILE A CA 1
ATOM 712 C C . ILE A 1 91 ? 10.217 2.080 -4.115 1.00 89.12 91 ILE A C 1
ATOM 714 O O . ILE A 1 91 ? 10.079 1.694 -5.275 1.00 89.12 91 ILE A O 1
ATOM 718 N N . ASN A 1 92 ? 11.069 1.494 -3.273 1.00 84.94 92 ASN A N 1
ATOM 719 C CA . ASN A 1 92 ? 11.905 0.356 -3.655 1.00 84.94 92 ASN A CA 1
ATOM 720 C C . ASN A 1 92 ? 11.059 -0.829 -4.142 1.00 84.94 92 ASN A C 1
ATOM 722 O O . ASN A 1 92 ? 11.366 -1.420 -5.175 1.00 84.94 92 ASN A O 1
ATOM 726 N N . THR A 1 93 ? 9.954 -1.136 -3.455 1.00 84.38 93 THR A N 1
ATOM 727 C CA . THR A 1 93 ? 9.012 -2.184 -3.883 1.00 84.38 93 THR A CA 1
ATOM 728 C C . THR A 1 93 ? 8.457 -1.897 -5.279 1.00 84.38 93 THR A C 1
ATOM 730 O O . THR A 1 93 ? 8.424 -2.794 -6.118 1.00 84.38 93 THR A O 1
ATOM 733 N N . CYS A 1 94 ? 8.074 -0.650 -5.562 1.00 85.88 94 CYS A N 1
ATOM 734 C CA . CYS A 1 94 ? 7.566 -0.252 -6.876 1.00 85.88 94 CYS A CA 1
ATOM 735 C C . CYS A 1 94 ? 8.628 -0.408 -7.976 1.00 85.88 94 CYS A C 1
ATOM 737 O O . CYS A 1 94 ? 8.340 -0.982 -9.028 1.00 85.88 94 CYS A O 1
ATOM 739 N N . TYR A 1 95 ? 9.873 0.005 -7.711 1.00 82.50 95 TYR A N 1
ATOM 740 C CA . TYR A 1 95 ? 10.998 -0.217 -8.625 1.00 82.50 95 TYR A CA 1
ATOM 741 C C . TYR A 1 95 ? 11.212 -1.707 -8.925 1.00 82.50 95 TYR A C 1
ATOM 743 O O . TYR A 1 95 ? 11.414 -2.078 -10.084 1.00 82.50 95 TYR A O 1
ATOM 751 N N . PHE A 1 96 ? 11.148 -2.581 -7.916 1.00 80.25 96 PHE A N 1
ATOM 752 C CA . PHE A 1 96 ? 11.327 -4.023 -8.118 1.00 80.25 96 PHE A CA 1
ATOM 753 C C . PHE A 1 96 ? 10.181 -4.660 -8.903 1.00 80.25 96 PHE A C 1
ATOM 755 O O . PHE A 1 96 ? 10.433 -5.475 -9.792 1.00 80.25 96 PHE A O 1
ATOM 762 N N . LEU A 1 97 ? 8.938 -4.258 -8.630 1.00 80.50 97 LEU A N 1
ATOM 763 C CA . LEU A 1 97 ? 7.779 -4.722 -9.392 1.00 80.50 97 LEU A CA 1
ATOM 764 C C . LEU A 1 97 ? 7.877 -4.306 -10.867 1.00 80.50 97 LEU A C 1
ATOM 766 O O . LEU A 1 97 ? 7.622 -5.133 -11.740 1.00 80.50 97 LEU A O 1
ATOM 770 N N . ASN A 1 98 ? 8.321 -3.076 -11.148 1.00 80.44 98 ASN A N 1
ATOM 771 C CA . ASN A 1 98 ? 8.451 -2.556 -12.512 1.00 80.44 98 ASN A CA 1
ATOM 772 C C . ASN A 1 98 ? 9.647 -3.144 -13.281 1.00 80.44 98 ASN A C 1
ATOM 774 O O . ASN A 1 98 ? 9.548 -3.418 -14.471 1.00 80.44 98 ASN A O 1
ATOM 778 N N . SER A 1 99 ? 10.780 -3.369 -12.610 1.00 75.56 99 SER A N 1
ATOM 779 C CA . SER A 1 99 ? 11.997 -3.913 -13.238 1.00 75.56 99 SER A CA 1
ATOM 780 C C . SER A 1 99 ? 11.972 -5.434 -13.438 1.00 75.56 99 SER A C 1
ATOM 782 O O . SER A 1 99 ? 12.862 -5.987 -14.083 1.00 75.56 99 SER A O 1
ATOM 784 N N . GLY A 1 100 ? 10.989 -6.135 -12.861 1.00 67.12 100 GLY A N 1
ATOM 785 C CA . GLY A 1 100 ? 10.904 -7.597 -12.901 1.00 67.12 100 GLY A CA 1
ATOM 786 C C . GLY A 1 100 ? 11.973 -8.311 -12.063 1.00 67.12 100 GLY A C 1
ATOM 787 O O . GLY A 1 100 ? 12.096 -9.536 -12.139 1.00 67.12 100 GLY A O 1
ATOM 788 N N . VAL A 1 101 ? 12.736 -7.576 -11.248 1.00 69.19 101 VAL A N 1
ATOM 789 C CA . VAL A 1 101 ? 13.754 -8.130 -10.350 1.00 69.19 101 VAL A CA 1
ATOM 790 C C . VAL A 1 101 ? 13.068 -8.872 -9.201 1.00 69.19 101 VAL A C 1
ATOM 792 O O . VAL A 1 101 ? 12.222 -8.333 -8.492 1.00 69.19 101 VAL A O 1
ATOM 795 N N . ASN A 1 102 ? 13.433 -10.141 -9.010 1.00 62.38 102 ASN A N 1
ATOM 796 C CA . ASN A 1 102 ? 12.726 -11.036 -8.087 1.00 62.38 102 ASN A CA 1
ATOM 797 C C . ASN A 1 102 ? 13.221 -10.979 -6.632 1.00 62.38 102 ASN A C 1
ATOM 799 O O . ASN A 1 102 ? 12.554 -11.510 -5.745 1.00 62.38 102 ASN A O 1
ATOM 803 N N . SER A 1 103 ? 14.372 -10.359 -6.366 1.00 58.62 103 SER A N 1
ATOM 804 C CA . SER A 1 103 ? 14.960 -10.308 -5.024 1.00 58.62 103 SER A CA 1
ATOM 805 C C . SER A 1 103 ? 15.980 -9.183 -4.887 1.00 58.62 103 SER A C 1
ATOM 807 O O . SER A 1 103 ? 16.790 -8.981 -5.793 1.00 58.62 103 SER A O 1
ATOM 809 N N . ALA A 1 104 ? 16.003 -8.536 -3.724 1.00 61.50 104 ALA A N 1
ATOM 810 C CA . ALA A 1 104 ? 17.046 -7.602 -3.313 1.00 61.50 104 ALA A CA 1
ATOM 811 C C . ALA A 1 104 ? 17.324 -7.740 -1.804 1.00 61.50 104 ALA A C 1
ATOM 813 O O . ALA A 1 104 ? 16.517 -8.343 -1.089 1.00 61.50 104 ALA A O 1
ATOM 814 N N . PRO A 1 105 ? 18.449 -7.214 -1.285 1.00 54.84 105 PRO A N 1
ATOM 815 C CA . PRO A 1 105 ? 18.712 -7.217 0.150 1.00 54.84 105 PRO A CA 1
ATOM 816 C C . PRO A 1 105 ? 17.540 -6.577 0.907 1.00 54.84 105 PRO A C 1
ATOM 818 O O . PRO A 1 105 ? 17.155 -5.450 0.607 1.00 54.84 105 PRO A O 1
ATOM 821 N N . ASN A 1 106 ? 16.968 -7.303 1.871 1.00 58.75 106 ASN A N 1
ATOM 822 C CA . ASN A 1 106 ? 15.805 -6.891 2.673 1.00 58.75 106 ASN A CA 1
ATOM 823 C C . ASN A 1 106 ? 14.476 -6.737 1.908 1.00 58.75 106 ASN A C 1
ATOM 825 O O . ASN A 1 106 ? 13.528 -6.172 2.450 1.00 58.75 106 ASN A O 1
ATOM 829 N N . PHE A 1 107 ? 14.373 -7.256 0.681 1.00 63.28 107 PHE A N 1
ATOM 830 C CA . PHE A 1 107 ? 13.128 -7.248 -0.080 1.00 63.28 107 PHE A CA 1
ATOM 831 C C . PHE A 1 107 ? 12.895 -8.574 -0.806 1.00 63.28 107 PHE A C 1
ATOM 833 O O . PHE A 1 107 ? 13.685 -9.001 -1.653 1.00 63.28 107 PHE A O 1
ATOM 840 N N . GLN A 1 108 ? 11.757 -9.199 -0.508 1.00 67.06 108 GLN A N 1
ATOM 841 C CA . GLN A 1 108 ? 11.287 -10.385 -1.207 1.00 67.06 108 GLN A CA 1
ATOM 842 C C . GLN A 1 108 ? 10.006 -10.044 -1.965 1.00 67.06 108 GLN A C 1
ATOM 844 O O . GLN A 1 108 ? 8.983 -9.688 -1.375 1.00 67.06 108 GLN A O 1
ATOM 849 N N . ARG A 1 109 ? 10.072 -10.148 -3.295 1.00 72.38 109 ARG A N 1
ATOM 850 C CA . ARG A 1 109 ? 8.894 -10.028 -4.151 1.00 72.38 109 ARG A CA 1
ATOM 851 C C . ARG A 1 109 ? 7.998 -11.240 -3.920 1.00 72.38 109 ARG A C 1
ATOM 853 O O . ARG A 1 109 ? 8.470 -12.379 -3.972 1.00 72.38 109 ARG A O 1
ATOM 860 N N . HIS A 1 110 ? 6.705 -11.017 -3.713 1.00 74.94 110 HIS A N 1
ATOM 861 C CA . HIS A 1 110 ? 5.753 -12.119 -3.719 1.00 74.94 110 HIS A CA 1
ATOM 862 C C . HIS A 1 110 ? 5.637 -12.680 -5.140 1.00 74.94 110 HIS A C 1
ATOM 864 O O . HIS A 1 110 ? 5.432 -11.942 -6.101 1.00 74.94 110 HIS A O 1
ATOM 870 N N . LYS A 1 111 ? 5.800 -13.995 -5.313 1.00 74.25 111 LYS A N 1
ATOM 871 C CA . LYS A 1 111 ? 5.846 -14.588 -6.655 1.00 74.25 111 LYS A CA 1
ATOM 872 C C . LYS A 1 111 ? 4.565 -14.259 -7.430 1.00 74.25 111 LYS A C 1
ATOM 874 O O . LYS A 1 111 ? 3.464 -14.538 -6.966 1.00 74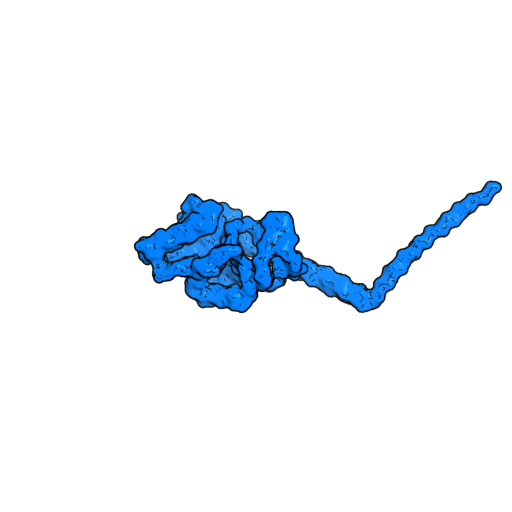.25 111 LYS A O 1
ATOM 879 N N . GLY A 1 112 ? 4.737 -13.693 -8.624 1.00 78.31 112 GLY A N 1
ATOM 880 C CA . GLY A 1 112 ? 3.636 -13.331 -9.513 1.00 78.31 112 GLY A CA 1
ATOM 881 C C . GLY A 1 112 ? 2.956 -11.998 -9.198 1.00 78.31 112 GLY A C 1
ATOM 882 O O . GLY A 1 112 ? 2.022 -11.666 -9.910 1.00 78.31 112 GLY A O 1
ATOM 883 N N . SER A 1 113 ? 3.399 -11.229 -8.194 1.00 83.75 113 SER A N 1
ATOM 884 C CA . SER A 1 113 ? 2.879 -9.873 -7.979 1.00 83.75 113 SER A CA 1
ATOM 885 C C . SER A 1 113 ? 3.390 -8.900 -9.043 1.00 83.75 113 SER A C 1
ATOM 887 O O . SER A 1 113 ? 4.576 -8.909 -9.386 1.00 83.75 113 SER A O 1
ATOM 889 N N . ASP A 1 114 ? 2.506 -8.046 -9.545 1.00 87.94 114 ASP A N 1
ATOM 890 C CA . ASP A 1 114 ? 2.807 -6.917 -10.440 1.00 87.94 114 ASP A CA 1
ATOM 891 C C . ASP A 1 114 ? 2.244 -5.584 -9.909 1.00 87.94 114 ASP A C 1
ATOM 893 O O . ASP A 1 114 ? 2.534 -4.516 -10.450 1.00 87.94 114 ASP A O 1
ATOM 897 N N . SER A 1 115 ? 1.503 -5.636 -8.800 1.00 89.69 115 SER A N 1
ATOM 898 C CA . SER A 1 115 ? 0.865 -4.491 -8.172 1.00 89.69 115 SER A CA 1
ATOM 899 C C . SER A 1 115 ? 1.160 -4.384 -6.684 1.00 89.69 115 SER A C 1
ATOM 901 O O . SER A 1 115 ? 1.354 -5.380 -5.980 1.00 89.69 115 SER A O 1
ATOM 903 N N . LEU A 1 116 ? 1.132 -3.145 -6.198 1.00 91.56 116 LEU A N 1
ATOM 904 C CA . LEU A 1 116 ? 1.280 -2.795 -4.793 1.00 91.56 116 LEU A CA 1
ATOM 905 C C . LEU A 1 116 ? 0.072 -1.990 -4.326 1.00 91.56 116 LEU A C 1
ATOM 907 O O . LEU A 1 116 ? -0.095 -0.844 -4.730 1.00 91.56 116 LEU A O 1
ATOM 911 N N . VAL A 1 117 ? -0.756 -2.568 -3.461 1.00 92.06 117 VAL A N 1
ATOM 912 C CA . VAL A 1 117 ? -1.807 -1.820 -2.760 1.00 92.06 117 VAL A CA 1
ATOM 913 C C . VAL A 1 117 ? -1.177 -1.110 -1.566 1.00 92.06 117 VAL A C 1
ATOM 915 O O . VAL A 1 117 ? -0.389 -1.715 -0.839 1.00 92.06 117 VAL A O 1
ATOM 918 N N . ILE A 1 118 ? -1.526 0.159 -1.361 1.00 92.69 118 ILE A N 1
ATOM 919 C CA . ILE A 1 118 ? -1.058 0.976 -0.241 1.00 92.69 118 ILE A CA 1
ATOM 920 C C . ILE A 1 118 ? -2.262 1.377 0.601 1.00 92.69 118 ILE A C 1
ATOM 922 O O . ILE A 1 118 ? -3.214 1.996 0.118 1.00 92.69 118 ILE A O 1
ATOM 926 N N . LEU A 1 119 ? -2.191 1.049 1.883 1.00 91.38 119 LEU A N 1
ATOM 927 C CA . LEU A 1 119 ? -3.128 1.475 2.903 1.00 91.38 119 LEU A CA 1
ATOM 928 C C . LEU A 1 119 ? -2.425 2.460 3.834 1.00 91.38 119 LEU A C 1
ATOM 930 O O . LEU A 1 119 ? -1.252 2.289 4.176 1.00 91.38 119 LEU A O 1
ATOM 934 N N . ILE A 1 120 ? -3.156 3.491 4.238 1.00 92.31 120 ILE A N 1
ATOM 935 C CA . ILE A 1 120 ? -2.683 4.525 5.152 1.00 92.31 120 ILE A CA 1
ATOM 936 C C . ILE A 1 120 ? -3.721 4.659 6.259 1.00 92.31 120 ILE A C 1
ATOM 938 O O . ILE A 1 120 ? -4.897 4.922 6.002 1.00 92.31 120 ILE A O 1
ATOM 942 N N . VAL A 1 121 ? -3.279 4.475 7.497 1.00 88.88 121 VAL A N 1
ATOM 943 C CA . VAL A 1 121 ? -4.142 4.535 8.681 1.00 88.88 121 VAL A CA 1
ATOM 944 C C . VAL A 1 121 ? -3.563 5.474 9.725 1.00 88.88 121 VAL A C 1
ATOM 946 O O . VAL A 1 121 ? -2.344 5.597 9.853 1.00 88.88 121 VAL A O 1
ATOM 949 N N . LYS A 1 122 ? -4.428 6.126 10.507 1.00 89.88 122 LYS A N 1
ATOM 950 C CA . LYS A 1 122 ? -3.986 6.953 11.634 1.00 89.88 122 LYS A CA 1
ATOM 951 C C . LYS A 1 122 ? -3.385 6.090 12.741 1.00 89.88 122 LYS A C 1
ATOM 953 O O . LYS A 1 122 ? -4.035 5.210 13.299 1.00 89.88 122 LYS A O 1
ATOM 958 N N . LYS A 1 123 ? -2.165 6.421 13.146 1.00 88.06 123 LYS A N 1
ATOM 959 C CA . LYS A 1 123 ? -1.437 5.810 14.263 1.00 88.06 123 LYS A CA 1
ATOM 960 C C . LYS A 1 123 ? -2.197 5.907 15.585 1.00 88.06 123 LYS A C 1
ATOM 962 O O . LYS A 1 123 ? -2.077 5.013 16.411 1.00 88.06 123 LYS A O 1
ATOM 967 N N . SER A 1 124 ? -3.007 6.950 15.783 1.00 88.88 124 SER A N 1
ATOM 968 C CA . SER A 1 124 ? -3.865 7.086 16.969 1.00 88.88 124 SER A CA 1
ATOM 969 C C . SER A 1 124 ? -4.965 6.021 17.065 1.00 88.88 124 SER A C 1
ATOM 971 O O . SER A 1 124 ? -5.463 5.774 18.157 1.00 88.88 124 SER A O 1
ATOM 973 N N . GLN A 1 125 ? -5.336 5.377 15.955 1.00 85.75 125 GLN A N 1
ATOM 974 C CA . GLN A 1 125 ? -6.270 4.242 15.938 1.00 85.75 125 GLN A CA 1
ATOM 975 C C . GLN A 1 125 ? -5.536 2.915 16.199 1.00 85.75 125 GLN A C 1
ATOM 977 O O . GLN A 1 125 ? -6.081 1.986 16.785 1.00 85.75 125 GLN A O 1
ATOM 982 N N . PHE A 1 126 ? -4.247 2.871 15.867 1.00 84.12 126 PHE A N 1
ATOM 983 C CA . PHE A 1 126 ? -3.374 1.706 16.000 1.00 84.12 126 PHE A CA 1
ATOM 984 C C . PHE A 1 126 ? -2.248 1.951 17.013 1.00 84.12 126 PHE A C 1
ATOM 986 O O . PHE A 1 126 ? -1.075 1.652 16.771 1.00 84.12 126 PHE A O 1
ATOM 993 N N . VAL A 1 127 ? -2.596 2.530 18.166 1.00 81.31 127 VAL A N 1
ATOM 994 C CA . VAL A 1 127 ? -1.632 2.778 19.248 1.00 81.31 127 VAL A CA 1
ATOM 995 C C . VAL A 1 127 ? -1.039 1.444 19.697 1.00 81.31 127 VAL A C 1
ATOM 997 O O . VAL A 1 127 ? -1.748 0.450 19.826 1.00 81.31 127 VAL A O 1
ATOM 1000 N N . ASN A 1 128 ? 0.272 1.425 19.934 1.00 80.25 128 ASN A N 1
ATOM 1001 C CA . ASN A 1 128 ? 1.053 0.241 20.308 1.00 80.25 128 ASN A CA 1
ATOM 1002 C C . ASN A 1 128 ? 1.155 -0.867 19.246 1.00 80.25 128 ASN A C 1
ATOM 1004 O O . ASN A 1 128 ? 1.809 -1.870 19.519 1.00 80.25 128 ASN A O 1
ATOM 1008 N N . CYS A 1 129 ? 0.614 -0.678 18.039 1.00 81.62 129 CYS A N 1
ATOM 1009 C CA . CYS A 1 129 ? 0.805 -1.630 16.949 1.00 81.62 129 CYS A CA 1
ATOM 1010 C C . CYS A 1 129 ? 2.193 -1.454 16.320 1.00 81.62 129 CYS A C 1
ATOM 1012 O O . CYS A 1 129 ? 2.518 -0.394 15.783 1.00 81.62 129 CYS A O 1
ATOM 1014 N N . LYS A 1 130 ? 3.029 -2.489 16.403 1.00 80.06 130 LYS A N 1
ATOM 1015 C CA . LYS A 1 130 ? 4.398 -2.523 15.862 1.00 80.06 130 LYS A CA 1
ATOM 1016 C C . LYS A 1 130 ? 4.534 -3.460 14.669 1.00 80.06 130 LYS A C 1
ATOM 1018 O O . LYS A 1 130 ? 5.490 -3.341 13.909 1.00 80.06 130 LYS A O 1
ATOM 1023 N N . ASN A 1 131 ? 3.619 -4.410 14.533 1.00 80.44 131 ASN A N 1
ATOM 1024 C CA . ASN A 1 131 ? 3.613 -5.416 13.481 1.00 80.44 131 ASN A CA 1
ATOM 1025 C C . ASN A 1 131 ? 2.176 -5.673 12.987 1.00 80.44 131 ASN A C 1
ATOM 1027 O O . ASN A 1 131 ? 1.218 -5.120 13.526 1.00 80.44 131 ASN A O 1
ATOM 1031 N N . LEU A 1 132 ? 2.032 -6.501 11.950 1.00 78.75 132 LEU A N 1
ATOM 1032 C CA . LEU A 1 132 ? 0.721 -6.812 11.374 1.00 78.75 132 LEU A CA 1
ATOM 1033 C C . LEU A 1 132 ? -0.200 -7.584 12.318 1.00 78.75 132 LEU A C 1
ATOM 1035 O O . LEU A 1 132 ? -1.393 -7.327 12.295 1.00 78.75 132 LEU A O 1
ATOM 1039 N N . ASN A 1 133 ? 0.326 -8.463 13.175 1.00 80.56 133 ASN A N 1
ATOM 1040 C CA . ASN A 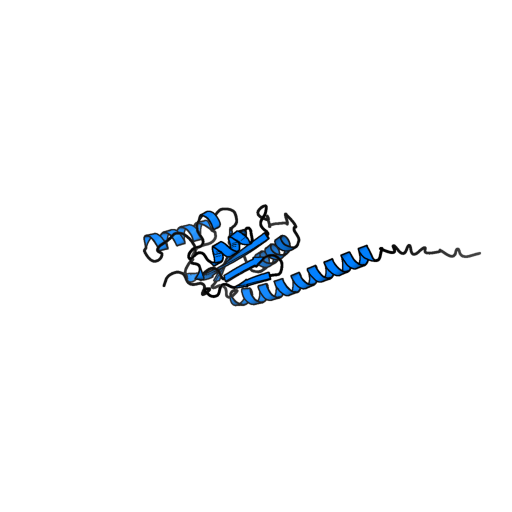1 133 ? -0.507 -9.181 14.142 1.00 80.56 133 ASN A CA 1
ATOM 1041 C C . ASN A 1 133 ? -1.128 -8.210 15.152 1.00 80.56 133 ASN A C 1
ATOM 1043 O O . ASN A 1 133 ? -2.273 -8.387 15.549 1.00 80.56 133 ASN A O 1
ATOM 1047 N N . ASP A 1 134 ? -0.395 -7.167 15.554 1.00 83.19 134 ASP A N 1
ATOM 1048 C CA . ASP A 1 134 ? -0.945 -6.139 16.440 1.00 83.19 134 ASP A CA 1
ATOM 1049 C C . ASP A 1 134 ? -2.087 -5.373 15.750 1.00 83.19 134 ASP A C 1
ATOM 1051 O O . ASP A 1 134 ? -3.113 -5.100 16.369 1.00 83.19 134 ASP A O 1
ATOM 1055 N N . ILE A 1 135 ? -1.921 -5.059 14.459 1.00 80.88 135 ILE A N 1
ATOM 1056 C CA . ILE A 1 135 ? -2.956 -4.416 13.636 1.00 80.88 135 ILE A CA 1
ATOM 1057 C C . ILE A 1 135 ? -4.173 -5.336 13.509 1.00 80.88 135 ILE A C 1
ATOM 1059 O O . ILE A 1 135 ? -5.293 -4.881 13.720 1.00 80.88 135 ILE A O 1
ATOM 1063 N N . ASP A 1 136 ? -3.963 -6.620 13.221 1.00 79.38 136 ASP A N 1
ATOM 1064 C CA . ASP A 1 136 ? -5.025 -7.620 13.101 1.00 79.38 136 ASP A CA 1
ATOM 1065 C C . ASP A 1 136 ? -5.812 -7.763 14.407 1.00 79.38 136 ASP A C 1
ATOM 1067 O O . ASP A 1 136 ? -7.041 -7.701 14.396 1.00 79.38 136 ASP A O 1
ATOM 1071 N N . ASN A 1 137 ? -5.121 -7.871 15.545 1.00 81.62 137 ASN A N 1
ATOM 1072 C CA . ASN A 1 137 ? -5.762 -7.906 16.860 1.00 81.62 137 ASN A CA 1
ATOM 1073 C C . ASN A 1 137 ? -6.584 -6.637 17.104 1.00 81.62 137 ASN A C 1
ATOM 1075 O O . ASN A 1 137 ? -7.719 -6.711 17.565 1.00 81.62 137 ASN A O 1
ATOM 1079 N N . LYS A 1 138 ? -6.053 -5.471 16.721 1.00 84.75 138 LYS A N 1
ATOM 1080 C CA . LYS A 1 138 ? -6.775 -4.208 16.872 1.00 84.75 138 LYS A CA 1
ATOM 1081 C C . LYS A 1 138 ? -8.042 -4.145 16.013 1.00 84.75 138 LYS A C 1
ATOM 1083 O O . LYS A 1 138 ? -9.036 -3.557 16.432 1.00 84.75 138 LYS A O 1
ATOM 1088 N N . LEU A 1 139 ? -8.028 -4.750 14.826 1.00 81.62 139 LEU A N 1
ATOM 1089 C CA . LEU A 1 139 ? -9.217 -4.874 13.979 1.00 81.62 139 LEU A CA 1
ATOM 1090 C C . LEU A 1 139 ? -10.260 -5.811 14.596 1.00 81.62 139 LEU A C 1
ATOM 1092 O O . LEU A 1 139 ? -11.449 -5.517 14.505 1.00 81.62 139 LEU A O 1
ATOM 1096 N N . ILE A 1 140 ? -9.832 -6.897 15.247 1.00 82.50 140 ILE A N 1
ATOM 1097 C CA . ILE A 1 140 ? -10.730 -7.786 15.999 1.00 82.50 140 ILE A CA 1
ATOM 1098 C C . ILE A 1 140 ? -11.419 -7.010 17.124 1.00 82.50 140 ILE A C 1
ATOM 1100 O O . ILE A 1 140 ? -12.646 -7.045 17.196 1.00 82.50 140 ILE A O 1
ATOM 1104 N N . ASP A 1 141 ? -10.668 -6.232 17.912 1.00 85.62 141 ASP A N 1
ATOM 1105 C CA . ASP A 1 141 ? -11.238 -5.393 18.976 1.00 85.62 141 ASP A CA 1
ATOM 1106 C C . ASP A 1 141 ? -12.334 -4.455 18.436 1.00 85.62 141 ASP A C 1
ATOM 1108 O O . ASP A 1 141 ? -13.390 -4.301 19.049 1.00 85.62 141 ASP A O 1
ATOM 1112 N N . TYR A 1 142 ? -12.111 -3.837 17.268 1.00 84.44 142 TYR A N 1
ATOM 1113 C CA . TYR A 1 142 ? -13.103 -2.962 16.634 1.00 84.44 142 TYR A CA 1
ATOM 1114 C C . TYR A 1 142 ? -14.380 -3.694 16.220 1.00 84.44 142 TYR A C 1
ATOM 1116 O O . TYR A 1 142 ? -15.470 -3.124 16.285 1.00 84.44 142 TYR A O 1
ATOM 1124 N N . ILE A 1 143 ? -14.268 -4.951 15.800 1.00 82.38 143 ILE A N 1
ATOM 1125 C CA . ILE A 1 143 ? -15.420 -5.771 15.414 1.00 82.38 143 ILE A CA 1
ATOM 1126 C C . ILE A 1 143 ? -16.201 -6.199 16.654 1.00 82.38 143 ILE A C 1
ATOM 1128 O O . ILE A 1 143 ? -17.419 -6.036 16.701 1.00 82.38 143 ILE A O 1
ATOM 1132 N N . GLU A 1 144 ? -15.507 -6.711 17.670 1.00 85.44 144 GLU A N 1
ATOM 1133 C CA . GLU A 1 144 ? -16.121 -7.162 18.922 1.00 85.44 144 GLU A CA 1
ATOM 1134 C C . GLU A 1 144 ? -16.760 -6.003 19.698 1.00 85.44 144 GLU A C 1
ATOM 1136 O O . GLU A 1 144 ? -17.815 -6.170 20.309 1.00 85.44 144 GLU A O 1
ATOM 1141 N N . GLY A 1 145 ? -16.171 -4.807 19.610 1.00 85.81 145 GLY A N 1
ATOM 1142 C CA . GLY A 1 145 ? -16.714 -3.569 20.168 1.00 85.81 145 GLY A CA 1
ATOM 1143 C C . GLY A 1 145 ? -17.861 -2.944 19.364 1.00 85.81 145 GLY A C 1
ATOM 1144 O O . GLY A 1 145 ? -18.452 -1.967 19.818 1.00 85.81 145 GLY A O 1
ATOM 1145 N N . GLY A 1 146 ? -18.195 -3.475 18.182 1.00 82.06 146 GLY A N 1
ATOM 1146 C CA . GLY A 1 146 ? -19.262 -2.952 17.320 1.00 82.06 146 GLY A CA 1
ATOM 1147 C C . GLY A 1 146 ? -18.905 -1.685 16.529 1.00 82.06 146 GLY A C 1
ATOM 1148 O O . GLY A 1 146 ? -19.776 -1.119 15.867 1.00 82.06 146 GLY A O 1
ATOM 1149 N N . GLU A 1 147 ? -17.641 -1.255 16.549 1.00 80.75 147 GLU A N 1
ATOM 1150 C CA . GLU A 1 147 ? -17.120 -0.131 15.754 1.00 80.75 147 GLU A CA 1
ATOM 1151 C C . GLU A 1 147 ? -16.941 -0.506 14.269 1.00 80.75 147 GLU A C 1
ATOM 1153 O O . GLU A 1 147 ? -16.850 0.362 13.398 1.00 80.75 147 GLU A O 1
ATOM 1158 N N . MET A 1 148 ? -16.925 -1.808 13.956 1.00 77.88 148 MET A N 1
ATOM 1159 C CA . MET A 1 148 ? -16.823 -2.335 12.598 1.00 77.88 148 MET A CA 1
ATOM 1160 C C . MET A 1 148 ? -17.724 -3.559 12.388 1.00 77.88 148 MET A C 1
ATOM 1162 O O . MET A 1 148 ? -17.812 -4.446 13.227 1.00 77.88 148 MET A O 1
ATOM 1166 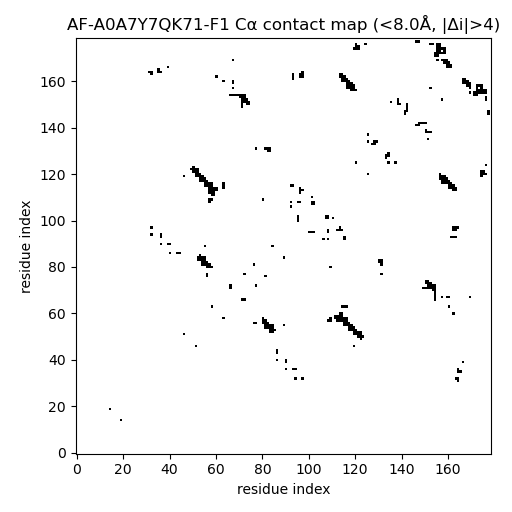N N . LYS A 1 149 ? -18.395 -3.630 11.230 1.00 74.25 149 LYS A N 1
ATOM 1167 C CA . LYS A 1 149 ? -19.362 -4.703 10.915 1.00 74.25 149 LYS A CA 1
ATOM 1168 C C . LYS A 1 149 ? -18.750 -5.959 10.288 1.00 74.25 149 LYS A C 1
ATOM 1170 O O . LYS A 1 149 ? -19.442 -6.966 10.168 1.00 74.25 149 LYS A O 1
ATOM 1175 N N . GLN A 1 150 ? -17.511 -5.892 9.806 1.00 75.12 150 GLN A N 1
ATOM 1176 C CA . GLN A 1 150 ? -16.844 -6.977 9.079 1.00 75.12 150 GLN A CA 1
ATOM 1177 C C . GLN A 1 150 ? -15.350 -6.999 9.386 1.00 75.12 150 GLN A C 1
ATOM 1179 O O . GLN A 1 150 ? -14.809 -6.042 9.920 1.00 75.12 150 GLN A O 1
ATOM 1184 N N . TRP A 1 151 ? -14.693 -8.096 9.019 1.00 71.38 151 TRP A N 1
ATOM 1185 C CA . TRP A 1 151 ? -13.269 -8.305 9.242 1.00 71.38 151 TRP A CA 1
ATOM 1186 C C . TRP A 1 151 ? -12.418 -7.699 8.119 1.00 71.38 151 TRP A C 1
ATOM 1188 O O . TRP A 1 151 ? -12.651 -7.988 6.943 1.00 71.38 151 TRP A O 1
ATOM 1198 N N . GLY A 1 152 ? -11.400 -6.910 8.476 1.00 75.19 152 GLY A N 1
ATOM 1199 C CA . GLY A 1 152 ? -10.444 -6.312 7.538 1.00 75.19 152 GLY A CA 1
ATOM 1200 C C . GLY A 1 152 ? -10.380 -4.786 7.603 1.00 75.19 152 GLY A C 1
ATOM 1201 O O . GLY A 1 152 ? -11.142 -4.148 8.321 1.00 75.19 152 GLY A O 1
ATOM 1202 N N . LEU A 1 153 ? -9.468 -4.181 6.843 1.00 79.75 153 LEU A N 1
ATOM 1203 C CA . LEU A 1 153 ? -9.354 -2.721 6.797 1.00 79.75 153 LEU A CA 1
ATOM 1204 C C . LEU A 1 153 ? -10.456 -2.121 5.908 1.00 79.75 153 LEU A C 1
ATOM 1206 O O . LEU A 1 153 ? -10.621 -2.573 4.773 1.00 79.75 153 LEU A O 1
ATOM 1210 N N . PRO A 1 154 ? -11.202 -1.106 6.375 1.00 82.19 154 PRO A N 1
ATOM 1211 C CA . PRO A 1 154 ? -12.188 -0.404 5.561 1.00 82.19 154 PRO A CA 1
ATOM 1212 C C . PRO A 1 154 ? -11.599 0.176 4.268 1.00 82.19 154 PRO A C 1
ATOM 1214 O O . PRO A 1 154 ? -10.446 0.610 4.231 1.00 82.19 154 PRO A O 1
ATOM 1217 N N . ASN A 1 155 ? -12.407 0.239 3.207 1.00 84.56 155 ASN A N 1
ATOM 1218 C CA . ASN A 1 155 ? -11.993 0.762 1.900 1.00 84.56 155 ASN A CA 1
ATOM 1219 C C . ASN A 1 155 ? -11.382 2.171 1.982 1.00 84.56 155 ASN A C 1
ATOM 1221 O O . ASN A 1 155 ? -10.390 2.463 1.322 1.00 84.56 155 ASN A O 1
ATOM 1225 N N . ASN A 1 156 ? -11.917 3.033 2.844 1.00 87.81 156 ASN A N 1
ATOM 1226 C CA . ASN A 1 156 ? -11.428 4.397 3.044 1.00 87.81 156 ASN A CA 1
ATOM 1227 C C . ASN A 1 156 ? -10.044 4.485 3.718 1.00 87.81 156 ASN A C 1
ATOM 1229 O O . ASN A 1 156 ? -9.484 5.580 3.805 1.00 87.81 156 ASN A O 1
ATOM 1233 N N . CYS A 1 157 ? -9.465 3.364 4.157 1.00 88.94 157 CYS A N 1
ATOM 1234 C CA . CYS A 1 157 ? -8.061 3.261 4.565 1.00 88.94 157 CYS A CA 1
ATOM 1235 C C . CYS A 1 157 ? -7.121 2.923 3.397 1.00 88.94 157 CYS A C 1
ATOM 1237 O O . CYS A 1 157 ? -5.907 3.058 3.532 1.00 88.94 157 CYS A O 1
ATOM 1239 N N . ILE A 1 158 ? -7.646 2.487 2.251 1.00 91.62 158 ILE A N 1
ATOM 1240 C CA . ILE A 1 158 ? -6.853 2.193 1.056 1.00 91.62 158 ILE A CA 1
ATOM 1241 C C . ILE A 1 158 ? -6.581 3.516 0.345 1.00 91.62 158 ILE A C 1
ATOM 1243 O O . ILE A 1 158 ? -7.515 4.141 -0.148 1.00 91.62 158 ILE A O 1
ATOM 1247 N N . TRP A 1 159 ? -5.321 3.943 0.284 1.00 94.19 159 TRP A N 1
ATOM 1248 C CA . TRP A 1 159 ? -4.918 5.155 -0.440 1.00 94.19 159 TRP A CA 1
ATOM 1249 C C . TRP A 1 159 ? -5.011 4.957 -1.953 1.00 94.19 159 TRP A C 1
ATOM 1251 O O . TRP A 1 159 ? -5.437 5.848 -2.691 1.00 94.19 159 TRP A O 1
ATOM 1261 N N . GLY A 1 160 ? -4.635 3.767 -2.412 1.00 93.62 160 GLY A N 1
ATOM 1262 C CA . GLY A 1 160 ? -4.603 3.415 -3.820 1.00 93.62 160 GLY A CA 1
ATOM 1263 C C . GLY A 1 160 ? -3.784 2.160 -4.072 1.00 93.62 160 GLY A C 1
ATOM 1264 O O . GLY A 1 160 ? -3.353 1.479 -3.138 1.00 93.62 160 GLY A O 1
ATOM 1265 N N . TYR A 1 161 ? -3.521 1.881 -5.343 1.00 93.50 161 TYR A N 1
ATOM 1266 C CA . TYR A 1 161 ? -2.523 0.891 -5.732 1.00 93.50 161 TYR A CA 1
ATOM 1267 C C . TYR A 1 161 ? -1.654 1.385 -6.883 1.00 93.50 161 TYR A C 1
ATOM 1269 O O . TYR A 1 161 ? -2.004 2.329 -7.590 1.00 93.50 161 TYR A O 1
ATOM 1277 N N . ILE A 1 162 ? -0.513 0.731 -7.055 1.00 92.19 162 ILE A N 1
ATOM 1278 C CA . ILE A 1 162 ? 0.473 0.999 -8.100 1.00 92.19 162 ILE A CA 1
ATOM 1279 C C . ILE A 1 162 ? 0.612 -0.262 -8.957 1.00 92.19 162 ILE A C 1
ATOM 1281 O O . ILE A 1 162 ? 0.635 -1.369 -8.417 1.00 92.19 162 ILE A O 1
ATOM 1285 N N . ASN A 1 163 ? 0.696 -0.105 -10.275 1.00 90.00 163 ASN A N 1
ATOM 1286 C CA . ASN A 1 163 ? 1.020 -1.156 -11.240 1.00 90.00 163 ASN A CA 1
ATOM 1287 C C . ASN A 1 163 ? 2.007 -0.578 -12.266 1.00 90.00 163 ASN A C 1
ATOM 1289 O O . ASN A 1 163 ? 1.693 0.385 -12.970 1.00 90.00 163 ASN A O 1
ATOM 1293 N N . GLY A 1 164 ? 3.231 -1.111 -12.299 1.00 84.06 164 GLY A N 1
ATOM 1294 C CA . GLY A 1 164 ? 4.324 -0.523 -13.078 1.00 84.06 164 GLY A CA 1
ATOM 1295 C C . GLY A 1 164 ? 4.565 0.947 -12.709 1.00 84.06 164 GLY A C 1
ATOM 1296 O O . GLY A 1 164 ? 4.835 1.264 -11.552 1.00 84.06 164 GLY A O 1
ATOM 1297 N N . VAL A 1 165 ? 4.432 1.843 -13.690 1.00 82.69 165 VAL A N 1
ATOM 1298 C CA . VAL A 1 165 ? 4.573 3.306 -13.522 1.00 82.69 165 VAL A CA 1
ATOM 1299 C C . VAL A 1 165 ? 3.239 4.032 -13.304 1.00 82.69 165 VAL A C 1
ATOM 1301 O O . VAL A 1 165 ? 3.210 5.255 -13.185 1.00 82.69 165 VAL A O 1
ATOM 1304 N N . SER A 1 166 ? 2.125 3.298 -13.270 1.00 85.81 166 SER A N 1
ATOM 1305 C CA . SER A 1 166 ? 0.785 3.853 -13.073 1.00 85.81 166 SER A CA 1
ATOM 1306 C C . SER A 1 166 ? 0.366 3.733 -11.610 1.00 85.81 166 SER A C 1
ATOM 1308 O O . SER A 1 166 ? 0.615 2.713 -10.967 1.00 85.81 166 SER A O 1
ATOM 1310 N N . TYR A 1 167 ? -0.293 4.764 -11.079 1.00 89.25 167 TYR A N 1
ATOM 1311 C CA . TYR A 1 167 ? -0.906 4.721 -9.753 1.00 89.25 167 TYR A CA 1
ATOM 1312 C C . TYR A 1 167 ? -2.383 5.106 -9.835 1.00 89.25 167 TYR A C 1
ATOM 1314 O O . TYR A 1 167 ? -2.781 6.005 -10.576 1.00 89.25 167 TYR A O 1
ATOM 1322 N N . HIS A 1 168 ? -3.198 4.414 -9.049 1.00 92.38 168 HIS A N 1
ATOM 1323 C CA . HIS A 1 168 ? -4.648 4.512 -9.052 1.00 92.38 168 HIS A CA 1
ATOM 1324 C C . HIS A 1 168 ? -5.093 4.916 -7.653 1.00 92.38 168 HIS A C 1
ATOM 1326 O O . HIS A 1 168 ? -5.018 4.124 -6.712 1.00 92.38 168 HIS A O 1
ATOM 1332 N N . LYS A 1 169 ? -5.519 6.171 -7.507 1.00 92.56 169 LYS A N 1
ATOM 1333 C CA . LYS A 1 169 ? -5.921 6.738 -6.218 1.00 92.56 169 LYS A CA 1
ATOM 1334 C C . LYS A 1 169 ? -7.346 6.324 -5.868 1.00 92.56 169 LYS A C 1
ATOM 1336 O O . LYS A 1 169 ? -8.228 6.328 -6.723 1.00 92.56 169 LYS A O 1
ATOM 1341 N N . ASN A 1 170 ? -7.581 6.011 -4.602 1.00 92.12 170 ASN A N 1
ATOM 1342 C CA . ASN A 1 170 ? -8.916 5.736 -4.101 1.00 92.12 170 ASN A CA 1
ATOM 1343 C C . ASN A 1 170 ? -9.634 7.041 -3.757 1.00 92.12 170 ASN A C 1
ATOM 1345 O O . ASN A 1 170 ? -9.183 7.800 -2.901 1.00 92.12 170 ASN A O 1
ATOM 1349 N N . HIS A 1 171 ? -10.777 7.294 -4.389 1.00 89.88 171 HIS A N 1
ATOM 1350 C CA . HIS A 1 171 ? -11.575 8.490 -4.118 1.00 89.88 171 HIS A CA 1
ATOM 1351 C C . HIS A 1 171 ? -12.252 8.471 -2.743 1.00 89.88 171 HIS A C 1
ATOM 1353 O O . HIS A 1 171 ? -12.568 9.532 -2.213 1.00 89.88 171 HIS A O 1
ATOM 1359 N N . ASN A 1 172 ? -12.431 7.290 -2.146 1.00 88.12 172 ASN A N 1
ATOM 1360 C CA . ASN A 1 172 ? -13.020 7.144 -0.816 1.00 88.12 172 ASN A CA 1
ATOM 1361 C C . ASN A 1 172 ? -11.990 7.301 0.310 1.00 88.12 172 ASN A C 1
ATOM 1363 O O . ASN A 1 172 ? -12.354 7.241 1.484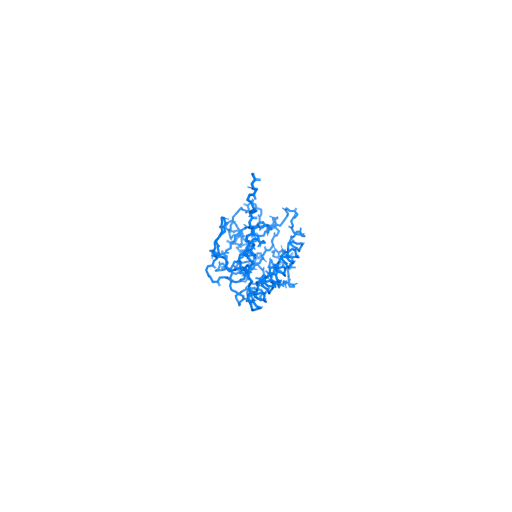 1.00 88.12 172 ASN A O 1
ATOM 1367 N N . PHE A 1 173 ? -10.706 7.463 -0.021 1.00 91.62 173 PHE A N 1
ATOM 1368 C CA . PHE A 1 173 ? -9.640 7.504 0.967 1.00 91.62 173 PHE A CA 1
ATOM 1369 C C . PHE A 1 173 ? -9.770 8.706 1.910 1.00 91.62 173 PHE A C 1
ATOM 1371 O O . PHE A 1 173 ? -9.761 9.860 1.483 1.00 91.62 173 PHE A O 1
ATOM 1378 N N . ASN A 1 174 ? -9.817 8.424 3.211 1.00 87.50 174 ASN A N 1
ATOM 1379 C CA . ASN A 1 174 ? -9.727 9.428 4.273 1.00 87.50 174 ASN A CA 1
ATOM 1380 C C . ASN A 1 174 ? -8.888 8.965 5.482 1.00 87.50 174 ASN A C 1
ATOM 1382 O O . ASN A 1 174 ? -8.660 9.752 6.400 1.00 87.50 174 ASN A O 1
ATOM 1386 N N . GLY A 1 175 ? -8.416 7.712 5.482 1.00 78.44 175 GLY A N 1
ATOM 1387 C CA . GLY A 1 175 ? -7.496 7.168 6.482 1.00 78.44 175 GLY A CA 1
ATOM 1388 C C . GLY A 1 175 ? -8.096 6.937 7.873 1.00 78.44 175 GLY A C 1
ATOM 1389 O O . GLY A 1 175 ? -7.332 6.767 8.824 1.00 78.44 175 GLY A O 1
ATOM 1390 N N . ILE A 1 176 ? -9.428 6.955 8.016 1.00 77.94 176 ILE A N 1
ATOM 1391 C CA . ILE A 1 176 ? -10.128 6.849 9.306 1.00 77.94 176 ILE A CA 1
ATOM 1392 C C . ILE A 1 176 ? -10.953 5.562 9.375 1.00 77.94 176 ILE A C 1
ATOM 1394 O O . ILE A 1 176 ? -11.782 5.305 8.511 1.00 77.94 176 ILE A O 1
ATOM 1398 N N . ILE A 1 177 ? -10.786 4.780 10.438 1.00 74.81 177 ILE A N 1
ATOM 1399 C CA . ILE A 1 177 ? -11.658 3.629 10.731 1.00 74.81 177 ILE A CA 1
ATOM 1400 C C . ILE A 1 177 ? -12.866 4.065 11.565 1.00 74.81 177 ILE A C 1
ATOM 1402 O O . ILE A 1 177 ? -12.680 4.800 12.532 1.00 74.81 177 ILE A O 1
ATOM 1406 N N . GLY A 1 178 ? -14.058 3.572 11.209 1.00 61.88 178 GLY A N 1
ATOM 1407 C CA . GLY A 1 178 ? -15.309 3.819 11.931 1.00 61.88 178 GLY A CA 1
ATOM 1408 C C . GLY A 1 178 ? -15.926 5.185 11.608 1.00 61.88 178 GLY A C 1
ATOM 1409 O O . GLY A 1 178 ? -15.323 6.228 11.859 1.00 61.88 178 GLY A O 1
ATOM 1410 N N . GLN A 1 179 ? -17.135 5.167 11.044 1.00 52.19 179 GLN A N 1
ATOM 1411 C CA . GLN A 1 179 ? -18.088 6.281 11.028 1.00 52.19 179 GLN A CA 1
ATOM 1412 C C . GLN A 1 179 ? -19.457 5.747 11.430 1.00 52.19 179 GLN A C 1
ATOM 1414 O O . GLN A 1 179 ? -19.807 4.643 10.947 1.00 52.19 179 GLN A O 1
#

Foldseek 3Di:
DDDDDDDDDPPPPDDDPVVVVVVVVVVVLVVLLVVLLVVVLVVCVVQVPVFKWKKKFFAAPVVLVVCLVDQFDAPVRCPPGMWTDDSVRVSVLLVCLQVVPQDDVVDGHDPPTQKMWMFMAGCVLQPPDPIVVSVQVSQVVCCVVVQDVDHHHGSLRTQWMDGRSDTGGRPSHDRDRGD

Secondary structure (DSSP, 8-state):
-PPP------------HHHHHHHHHHHHHHHHHHHHHHHHHHHHHTT-SSSEEEEEEEE-HHHHHHHHHSSEE-HHHHTTTEEEE-HHHHHHHHHHHHHT--EETTEEPPTT--EEEEEEEETTTSTT--SHHHHHHHHHHHHHTTS-SSSSEEGGGEEEEEETTEEEE-TT-------

Solvent-accessible surface area (backbone atoms only — not comparable to full-atom values): 10281 Å² total; per-residue (Å²): 140,85,82,82,81,81,80,79,80,80,81,76,83,78,74,51,76,68,56,51,51,51,51,52,51,49,55,51,51,53,50,50,38,51,54,36,49,51,54,52,48,58,62,51,54,78,50,68,74,82,49,45,44,40,39,38,30,55,33,38,57,76,54,46,54,49,43,73,70,29,73,44,43,37,63,84,58,52,63,93,42,42,46,80,49,54,72,68,58,51,50,51,49,43,52,31,46,53,69,67,53,67,67,54,94,99,45,78,58,59,90,82,40,45,18,39,34,36,31,36,36,42,34,85,81,46,67,93,47,85,51,67,67,46,48,51,52,53,51,50,53,34,36,78,70,66,58,32,96,65,71,48,51,50,35,28,25,31,47,28,36,34,44,55,66,46,75,49,75,40,89,67,43,74,30,64,83,68,132

Sequence (179 aa):
METPKTKTNLETNVSGPQEIATQINKSKEDLLGIIAFQHIREELEKFNDGNHIFIIHQTIETNANKIMQSPYFAHVGLVGTSLIANIDNIINTCYFLNSGVNSAPNFQRHKGSDSLVILIVKKSQFVNCKNLNDIDNKLIDYIEGGEMKQWGLPNNCIWGYINGVSYHKNHNFNGIIGQ